Protein AF-A0A5C8EJ58-F1 (afdb_monomer)

Mean predicted aligned error: 16.09 Å

pLDDT: mean 90.23, std 8.79, range [55.81, 98.44]

Nearest PDB structures (foldseek):
  7phd-assembly1_B  TM=5.107E-01  e=2.038E+00  Streptomyces peucetius
  6is0-assembly1_A  TM=4.671E-01  e=3.140E+00  Danio rerio
  6iry-assembly1_A  TM=4.509E-01  e=2.952E+00  Danio rerio
  6irx-assembly1_A  TM=4.712E-01  e=7.008E+00  Danio rerio
  6irz-assembly1_A  TM=4.485E-01  e=6.588E+00  Danio rerio

Radius of gyration: 53.12 Å; Cα contacts (8 Å, |Δi|>4): 159; chains: 1; bounding box: 83×39×123 Å

InterPro domains:
  IPR007345 Polysaccharide pyruvyl transferase [PF04230] (2-31)

Structure (mmCIF, N/CA/C/O backbone):
data_AF-A0A5C8EJ58-F1
#
_entry.id   AF-A0A5C8EJ58-F1
#
loop_
_atom_site.group_PDB
_atom_site.id
_atom_site.type_symbol
_atom_site.label_atom_id
_atom_site.label_alt_id
_atom_site.label_comp_id
_atom_site.label_asym_id
_atom_site.label_entity_id
_atom_site.label_seq_id
_atom_site.pdbx_PDB_ins_code
_atom_site.Cartn_x
_atom_site.Cartn_y
_atom_site.Cartn_z
_atom_site.occupancy
_atom_site.B_iso_or_equiv
_atom_site.auth_seq_id
_atom_site.auth_comp_id
_atom_site.auth_asym_id
_atom_site.auth_atom_id
_atom_site.pdbx_PDB_model_num
ATOM 1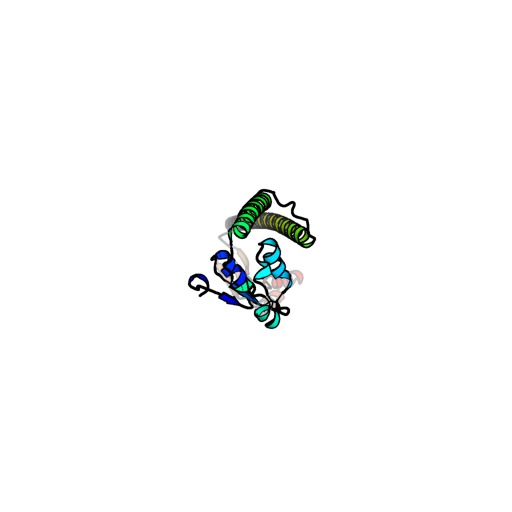 N N . MET A 1 1 ? -35.968 4.156 21.129 1.00 75.12 1 MET A N 1
ATOM 2 C CA . MET A 1 1 ? -36.904 3.279 21.865 1.00 75.12 1 MET A CA 1
ATOM 3 C C . MET A 1 1 ? -36.513 3.140 23.340 1.00 75.12 1 MET A C 1
ATOM 5 O O . MET A 1 1 ? -37.196 3.719 24.165 1.00 75.12 1 MET A O 1
ATOM 9 N N . ILE A 1 2 ? -35.382 2.506 23.686 1.00 91.88 2 ILE A N 1
ATOM 10 C CA . ILE A 1 2 ? -34.998 2.189 25.087 1.00 91.88 2 ILE A CA 1
ATOM 11 C C . ILE A 1 2 ? -34.806 3.425 25.995 1.00 91.88 2 ILE A C 1
ATOM 13 O O . ILE A 1 2 ? -35.275 3.438 27.127 1.00 91.88 2 ILE A O 1
ATOM 17 N N . LYS A 1 3 ? -34.157 4.496 25.513 1.00 92.44 3 LYS A N 1
ATOM 18 C CA . LYS A 1 3 ? -33.848 5.697 26.325 1.00 92.44 3 LYS A CA 1
ATOM 19 C C . LYS A 1 3 ? -35.084 6.389 26.926 1.00 92.44 3 LYS A C 1
ATOM 21 O O . LYS A 1 3 ? -34.972 6.990 27.991 1.00 92.44 3 LYS A O 1
ATOM 26 N N . ASN A 1 4 ? -36.241 6.290 26.277 1.00 93.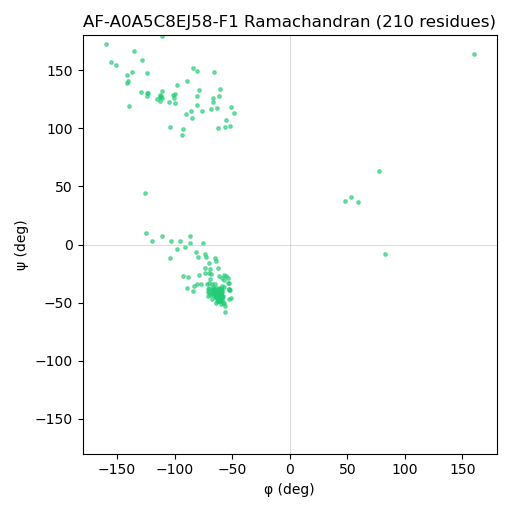69 4 ASN A N 1
ATOM 27 C CA . ASN A 1 4 ? -37.469 6.964 26.714 1.00 93.69 4 ASN A CA 1
ATOM 28 C C . ASN A 1 4 ? -38.453 6.010 27.406 1.00 93.69 4 ASN A C 1
ATOM 30 O O . ASN A 1 4 ? -39.541 6.435 27.758 1.00 93.69 4 ASN A O 1
ATOM 34 N N . ALA A 1 5 ? -38.091 4.736 27.584 1.00 94.69 5 ALA A N 1
ATOM 35 C CA . ALA A 1 5 ? -38.921 3.778 28.302 1.00 94.69 5 ALA A CA 1
ATOM 36 C C . ALA A 1 5 ? -38.746 3.934 29.820 1.00 94.69 5 ALA A C 1
ATOM 38 O O . ALA A 1 5 ? -37.650 4.269 30.288 1.00 94.69 5 ALA A O 1
ATOM 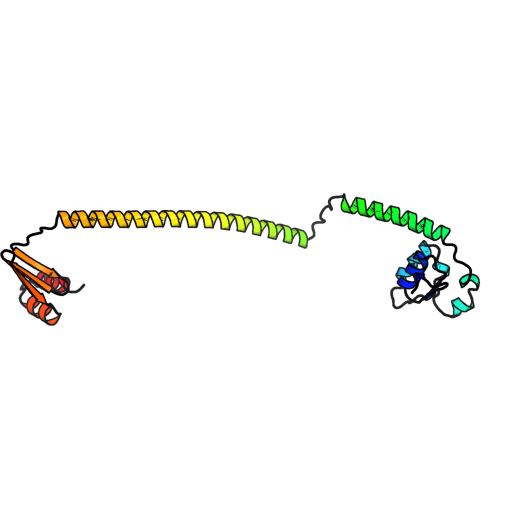39 N N . ASP A 1 6 ? -39.806 3.641 30.571 1.00 91.88 6 ASP A N 1
ATOM 40 C CA . ASP A 1 6 ? -39.765 3.531 32.035 1.00 91.88 6 ASP A CA 1
ATOM 41 C C . ASP A 1 6 ? -39.281 2.145 32.478 1.00 91.88 6 ASP A C 1
ATOM 43 O O . ASP A 1 6 ? -38.517 2.021 33.438 1.00 91.88 6 ASP A O 1
ATOM 47 N N . PHE A 1 7 ? -39.667 1.112 31.724 1.00 95.12 7 PHE A N 1
ATOM 48 C CA . PHE A 1 7 ? -39.279 -0.278 31.939 1.00 95.12 7 PHE A CA 1
ATOM 49 C C . PHE A 1 7 ? -39.026 -0.988 30.605 1.00 95.12 7 PHE A C 1
ATOM 51 O O . PHE A 1 7 ? -39.702 -0.714 29.612 1.00 95.12 7 PHE A O 1
ATOM 58 N N . VAL A 1 8 ? -38.066 -1.912 30.573 1.00 96.44 8 VAL A N 1
ATOM 59 C CA . VAL A 1 8 ? -37.694 -2.669 29.371 1.00 96.44 8 VAL A CA 1
ATOM 60 C C . VAL A 1 8 ? -37.786 -4.168 29.626 1.00 96.44 8 VAL A C 1
ATOM 62 O O . VAL A 1 8 ? -37.171 -4.691 30.548 1.00 96.44 8 VAL A O 1
ATOM 65 N N . ILE A 1 9 ? -38.505 -4.878 28.761 1.00 94.62 9 ILE A N 1
ATOM 66 C CA . ILE A 1 9 ? -38.482 -6.342 28.693 1.00 94.62 9 ILE A CA 1
ATOM 67 C C . ILE A 1 9 ? -37.820 -6.719 27.372 1.00 94.62 9 ILE A C 1
ATOM 69 O O . ILE A 1 9 ? -38.191 -6.198 26.319 1.00 94.62 9 ILE A O 1
ATOM 73 N N . THR A 1 10 ? -36.803 -7.576 27.409 1.00 93.62 10 THR A N 1
ATOM 74 C CA . THR A 1 10 ? -36.037 -7.933 26.208 1.00 93.62 10 THR A CA 1
ATOM 75 C C . THR A 1 10 ? -35.465 -9.342 26.299 1.00 93.62 10 THR A C 1
ATOM 77 O O . THR A 1 10 ? -35.231 -9.841 27.385 1.00 93.62 10 THR A O 1
ATOM 80 N N . ASP A 1 11 ? -35.215 -9.998 25.175 1.00 92.75 11 ASP A N 1
ATOM 81 C CA . ASP A 1 11 ? -34.426 -11.236 25.085 1.00 92.75 11 ASP A CA 1
ATOM 82 C C . ASP A 1 11 ? -33.075 -11.000 24.374 1.00 92.75 11 ASP A C 1
ATOM 84 O O . ASP A 1 11 ? -32.337 -11.932 24.047 1.00 92.75 11 ASP A O 1
ATOM 88 N N . SER A 1 12 ? -32.761 -9.731 24.092 1.00 93.00 12 SER A N 1
ATOM 89 C CA . SER A 1 12 ? -31.563 -9.309 23.378 1.00 93.00 12 SER A CA 1
ATOM 90 C C . SER A 1 12 ? -30.495 -8.834 24.350 1.00 93.00 12 SER A C 1
ATOM 92 O O . SER A 1 12 ? -30.720 -7.920 25.147 1.00 93.00 12 SER A O 1
ATOM 94 N N . PHE A 1 13 ? -29.283 -9.368 24.187 1.00 93.94 13 PHE A N 1
ATOM 95 C CA . PHE A 1 13 ? -28.106 -8.937 24.941 1.00 93.94 13 PHE A CA 1
ATOM 96 C C . PHE A 1 13 ? -27.900 -7.415 24.861 1.00 93.94 13 PHE A C 1
ATOM 98 O O . PHE A 1 13 ? -27.751 -6.745 25.880 1.00 93.94 13 PHE A O 1
ATOM 105 N N . HIS A 1 14 ? -27.992 -6.839 23.657 1.00 94.19 14 HIS A N 1
ATOM 106 C CA . HIS A 1 14 ? -27.854 -5.393 23.467 1.00 94.19 14 HIS A CA 1
ATOM 107 C C . HIS A 1 14 ? -28.981 -4.607 24.143 1.00 94.19 14 HIS A C 1
ATOM 109 O O . HIS A 1 14 ? -28.740 -3.514 24.652 1.00 94.19 14 HIS A O 1
ATOM 115 N N . GLY A 1 15 ? -30.198 -5.158 24.182 1.00 95.00 15 GLY A N 1
ATOM 116 C CA . GLY A 1 15 ? -31.317 -4.554 24.902 1.00 95.00 15 GLY A CA 1
ATOM 117 C C . GLY A 1 15 ? -31.006 -4.397 26.391 1.00 95.00 15 GLY A C 1
ATOM 118 O O . GLY A 1 15 ? -31.197 -3.316 26.952 1.00 95.00 15 GLY A O 1
ATOM 119 N N . ALA A 1 16 ? -30.441 -5.436 27.009 1.00 95.56 16 ALA A N 1
ATOM 120 C CA . ALA A 1 16 ? -30.018 -5.413 28.407 1.00 95.56 16 ALA A CA 1
ATOM 121 C C . ALA A 1 16 ? -28.829 -4.455 28.644 1.00 95.56 16 ALA A C 1
ATOM 123 O O . ALA A 1 16 ? -28.840 -3.672 29.600 1.00 95.56 16 ALA A O 1
ATOM 124 N N . CYS A 1 17 ? -27.841 -4.427 27.738 1.00 96.44 17 CYS A N 1
ATOM 125 C CA . CYS A 1 17 ? -26.720 -3.482 27.814 1.00 96.44 17 CYS A CA 1
ATOM 126 C C . CYS A 1 17 ? -27.195 -2.026 27.739 1.00 96.44 17 CYS A C 1
ATOM 128 O O . CYS A 1 17 ? -26.822 -1.205 28.575 1.00 96.44 17 CYS A O 1
ATOM 130 N N . PHE A 1 18 ? -28.046 -1.690 26.767 1.00 97.50 18 PHE A N 1
ATOM 131 C CA . PHE A 1 18 ? -28.561 -0.329 26.629 1.00 97.50 18 PHE A CA 1
ATOM 132 C C . PHE A 1 18 ? -29.470 0.064 27.792 1.00 97.50 18 PHE A C 1
ATOM 134 O O . PHE A 1 18 ? -29.400 1.206 28.242 1.00 97.50 18 PHE A O 1
ATOM 141 N N . SER A 1 19 ? -30.267 -0.866 28.323 1.00 97.50 19 SER A N 1
ATOM 142 C CA . SER A 1 19 ? -31.062 -0.620 29.533 1.00 97.50 19 SER A CA 1
ATOM 143 C C . SER A 1 19 ? -30.166 -0.261 30.718 1.00 97.50 19 SER A C 1
ATOM 145 O O . SER A 1 19 ? -30.422 0.725 31.404 1.00 97.50 19 SER A O 1
ATOM 147 N N . THR A 1 20 ? -29.047 -0.971 30.881 1.00 97.12 20 THR A N 1
ATOM 148 C CA . THR A 1 20 ? -28.033 -0.669 31.903 1.00 97.12 20 THR A CA 1
ATOM 149 C C . THR A 1 20 ? -27.398 0.709 31.696 1.00 97.12 20 THR A C 1
ATOM 151 O O . THR A 1 20 ? -27.362 1.518 32.622 1.00 97.12 20 THR A O 1
ATOM 154 N N . ILE A 1 21 ? -26.957 1.028 30.474 1.00 96.50 21 ILE A N 1
ATOM 155 C CA . ILE A 1 21 ? -26.325 2.318 30.140 1.00 96.50 21 ILE A CA 1
ATOM 156 C C . ILE A 1 21 ? -27.274 3.495 30.398 1.00 96.50 21 ILE A C 1
ATOM 158 O O . ILE A 1 21 ? -26.859 4.522 30.935 1.00 96.50 21 ILE A O 1
ATOM 162 N N . PHE A 1 22 ? -28.548 3.349 30.034 1.00 96.94 22 PHE A N 1
ATOM 163 C CA . PHE A 1 22 ? -29.568 4.379 30.229 1.00 96.94 22 PHE A CA 1
ATOM 164 C C . PHE A 1 22 ? -30.239 4.329 31.610 1.00 96.94 22 PHE A C 1
ATOM 166 O O . PHE A 1 22 ? -31.193 5.077 31.829 1.00 96.94 22 PHE A O 1
ATOM 173 N N . LYS A 1 23 ? -29.746 3.486 32.532 1.00 96.31 23 LYS A N 1
ATOM 174 C CA . LYS A 1 23 ? -30.264 3.311 33.901 1.00 96.31 23 LYS A CA 1
ATOM 175 C C . LYS A 1 23 ? -31.771 3.016 33.944 1.00 96.31 23 LYS A C 1
ATOM 177 O O . LYS A 1 23 ? -32.504 3.569 34.764 1.00 96.31 23 LYS A O 1
ATOM 182 N N . LYS A 1 24 ? -32.249 2.186 33.017 1.00 96.44 24 LYS A N 1
ATOM 183 C CA . LYS A 1 24 ? -33.661 1.802 32.893 1.00 96.44 24 LYS A CA 1
ATOM 184 C C . LYS A 1 24 ? -33.965 0.578 33.723 1.00 96.44 24 LYS A C 1
ATOM 186 O O . LYS A 1 24 ? -33.186 -0.361 33.717 1.00 96.44 24 LYS A O 1
ATOM 191 N N . GLN A 1 25 ? -35.130 0.553 34.359 1.00 95.69 25 GLN A N 1
ATOM 192 C CA . GLN A 1 25 ? -35.634 -0.681 34.951 1.00 95.69 25 GLN A CA 1
ATOM 193 C C . GLN A 1 25 ? -35.799 -1.727 33.844 1.00 95.69 25 GLN A C 1
ATOM 195 O O . GLN A 1 25 ? -36.284 -1.392 32.760 1.00 95.69 25 GLN A O 1
ATOM 200 N N . PHE A 1 26 ? -35.338 -2.960 34.061 1.00 96.56 26 PHE A N 1
ATOM 201 C CA . PHE A 1 26 ? -35.408 -3.974 33.015 1.00 96.56 26 PHE A CA 1
ATOM 202 C C . PHE A 1 26 ? -35.427 -5.409 33.531 1.00 96.56 26 PHE A C 1
ATOM 204 O O . PHE A 1 26 ? -34.927 -5.703 34.616 1.00 96.56 26 PHE A O 1
ATOM 211 N N . ILE A 1 27 ? -35.958 -6.292 32.686 1.00 95.62 27 ILE A N 1
ATOM 212 C CA . ILE A 1 27 ? -35.840 -7.748 32.782 1.00 95.62 27 ILE A CA 1
ATOM 213 C C . ILE A 1 27 ? -35.370 -8.259 31.423 1.00 95.62 27 ILE A C 1
ATOM 215 O O . ILE A 1 27 ? -35.925 -7.886 30.383 1.00 95.62 27 ILE A O 1
ATOM 219 N N . SER A 1 28 ? -34.348 -9.113 31.425 1.00 94.81 28 SER A N 1
ATOM 220 C CA . SER A 1 28 ? -33.882 -9.791 30.223 1.00 94.81 28 SER A CA 1
ATOM 221 C C . SER A 1 28 ? -34.136 -11.289 30.298 1.00 94.81 28 SER A C 1
ATOM 223 O O . SER A 1 28 ? -33.683 -11.952 31.224 1.00 94.81 28 SER A O 1
ATOM 225 N N . PHE A 1 29 ? -34.765 -11.842 29.269 1.00 93.75 29 PHE A N 1
ATOM 226 C CA . PHE A 1 29 ? -34.817 -13.282 29.056 1.00 93.75 29 PHE A CA 1
ATOM 227 C C . PHE A 1 29 ? -33.498 -13.766 28.456 1.00 93.75 29 PHE A C 1
ATOM 229 O O . PHE A 1 29 ? -32.978 -13.174 27.507 1.00 93.75 29 PHE A O 1
ATOM 236 N N . LEU A 1 30 ? -32.948 -14.838 29.015 1.00 90.81 30 LEU A N 1
ATOM 237 C CA . LEU A 1 30 ? -31.738 -15.465 28.517 1.00 90.81 30 LEU A CA 1
ATOM 238 C C . LEU A 1 30 ? -32.056 -16.274 27.260 1.00 90.81 30 LEU A C 1
ATOM 240 O O . LEU A 1 30 ? -32.760 -17.283 27.302 1.00 90.81 30 LEU A O 1
ATOM 244 N N . ASN A 1 31 ? -31.496 -15.855 26.129 1.00 84.19 31 ASN A N 1
ATOM 245 C CA . ASN A 1 31 ? -31.643 -16.575 24.873 1.00 84.19 31 ASN A CA 1
ATOM 246 C C . ASN A 1 31 ? -30.467 -17.543 24.664 1.00 84.19 31 ASN A C 1
ATOM 248 O O . ASN A 1 31 ? -29.419 -17.163 24.133 1.00 84.19 31 ASN A O 1
ATOM 252 N N . LYS A 1 32 ? -30.650 -18.810 25.061 1.00 82.88 32 LYS A N 1
ATOM 253 C CA . LYS A 1 32 ? -29.607 -19.854 24.994 1.00 82.88 32 LYS A CA 1
ATOM 254 C C . LYS A 1 32 ? -29.051 -20.074 23.584 1.00 82.88 32 LYS A C 1
ATOM 256 O O . LYS A 1 32 ? -27.850 -20.252 23.408 1.00 82.88 32 LYS A O 1
ATOM 261 N N . GLY A 1 33 ? -29.902 -19.968 22.561 1.00 80.69 33 GLY A N 1
ATOM 262 C CA . GLY A 1 33 ? -29.500 -20.112 21.158 1.00 80.69 33 GLY A CA 1
ATOM 263 C C . GLY A 1 33 ? -28.716 -18.920 20.596 1.00 80.69 33 GLY A C 1
ATOM 264 O O . GLY A 1 33 ? -28.217 -18.994 19.476 1.00 80.69 33 GLY A O 1
ATOM 265 N N . ARG A 1 34 ? -28.605 -17.808 21.338 1.00 78.69 34 ARG A N 1
ATOM 266 C CA . ARG A 1 34 ? -27.991 -16.554 20.872 1.00 78.69 34 ARG A CA 1
ATOM 267 C C . ARG A 1 34 ? -26.873 -16.065 21.792 1.00 78.69 34 ARG A C 1
ATOM 269 O O . ARG A 1 34 ? -26.762 -14.870 22.059 1.00 78.69 34 ARG A O 1
ATOM 276 N N . GLY A 1 35 ? -25.993 -16.965 22.223 1.00 77.31 35 GLY A N 1
ATOM 277 C CA . GLY A 1 35 ? -24.761 -16.599 22.929 1.00 77.31 35 GLY A CA 1
ATOM 278 C C . GLY A 1 35 ? -24.992 -16.227 24.393 1.00 77.31 35 GLY A C 1
ATOM 279 O O . GLY A 1 35 ? -24.718 -15.094 24.795 1.00 77.31 35 GLY A O 1
ATOM 280 N N . GLU A 1 36 ? -25.465 -17.212 25.158 1.00 84.19 36 GLU A N 1
ATOM 281 C CA . GLU A 1 36 ? -25.670 -17.196 26.615 1.00 84.19 36 GLU A CA 1
ATOM 282 C C . GLU A 1 36 ? -24.433 -16.744 27.398 1.00 84.19 36 GLU A C 1
ATOM 284 O O . GLU A 1 36 ? -24.555 -15.947 28.324 1.00 84.19 36 GLU A O 1
ATOM 289 N N . SER A 1 37 ? -23.234 -17.157 26.975 1.00 88.75 37 SER A N 1
ATOM 290 C CA . SER A 1 37 ? -21.971 -16.822 27.650 1.00 88.75 37 SER A CA 1
ATOM 291 C C . SER A 1 37 ? -21.746 -15.318 27.834 1.00 88.75 37 SER A C 1
ATOM 293 O O . SER A 1 37 ? -21.100 -14.902 28.791 1.00 88.75 37 SER A O 1
ATOM 295 N N . ARG A 1 38 ? -22.322 -14.479 26.964 1.00 90.56 38 ARG A N 1
ATOM 296 C CA . ARG A 1 38 ? -22.202 -13.016 27.053 1.00 90.56 38 ARG A CA 1
ATOM 297 C C . ARG A 1 38 ? -22.930 -12.433 28.262 1.00 90.56 38 ARG A C 1
ATOM 299 O O . ARG A 1 38 ? -22.544 -11.374 28.746 1.00 90.56 38 ARG A O 1
ATOM 306 N N . TYR A 1 39 ? -23.955 -13.116 28.771 1.00 91.94 39 TYR A N 1
ATOM 307 C CA . TYR A 1 39 ? -24.716 -12.653 29.930 1.00 91.94 39 TYR A CA 1
ATOM 308 C C . TYR A 1 39 ? -23.955 -12.782 31.254 1.00 91.94 39 TYR A C 1
ATOM 310 O O . TYR A 1 39 ? -24.367 -12.155 32.229 1.00 91.94 39 TYR A O 1
ATOM 318 N N . ALA A 1 40 ? -22.809 -13.477 31.277 1.00 91.75 40 ALA A N 1
ATOM 319 C CA . ALA A 1 40 ? -21.879 -13.460 32.410 1.00 91.75 40 ALA A CA 1
ATOM 320 C C . ALA A 1 40 ? -21.474 -12.027 32.813 1.00 91.75 40 ALA A C 1
ATOM 322 O O . ALA A 1 40 ? -21.297 -11.743 33.995 1.00 91.75 40 ALA A O 1
ATOM 323 N N . LEU A 1 41 ? -21.468 -11.086 31.858 1.00 94.69 41 LEU A N 1
ATOM 324 C CA . LEU A 1 41 ? -21.269 -9.658 32.116 1.00 94.69 41 LEU A CA 1
ATOM 325 C C . LEU A 1 41 ? -22.223 -9.105 33.190 1.00 94.69 41 LEU A C 1
ATOM 327 O O . LEU A 1 41 ? -21.831 -8.273 34.002 1.00 94.69 41 LEU A O 1
ATOM 331 N N . PHE A 1 42 ? -23.484 -9.545 33.221 1.00 95.19 42 PHE A N 1
ATOM 332 C CA . PHE A 1 42 ? -24.455 -9.026 34.188 1.00 95.19 42 PHE A CA 1
ATOM 333 C C . PHE A 1 42 ? -24.201 -9.538 35.609 1.00 95.19 42 PHE A C 1
ATOM 335 O O . PHE A 1 42 ? -24.617 -8.889 36.566 1.00 95.19 42 PHE A O 1
ATOM 342 N N . GLU A 1 43 ? -23.473 -10.640 35.778 1.00 94.31 43 GLU A N 1
ATOM 343 C CA . GLU A 1 43 ? -22.995 -11.086 37.089 1.00 94.31 43 GLU A CA 1
ATOM 344 C C . GLU A 1 43 ? -21.890 -10.172 37.621 1.00 94.31 43 GLU A C 1
ATOM 346 O O . GLU A 1 43 ? -21.954 -9.721 38.769 1.00 94.31 43 GLU A O 1
ATOM 351 N N . GLU A 1 44 ? -20.944 -9.802 36.758 1.00 94.44 44 GLU A N 1
ATOM 352 C CA . GLU A 1 44 ? -19.893 -8.832 37.079 1.00 94.44 44 GLU A CA 1
ATOM 353 C C . GLU A 1 44 ? -20.490 -7.460 37.411 1.00 94.44 44 GLU A C 1
ATOM 355 O O . GLU A 1 44 ? -20.125 -6.850 38.411 1.00 94.44 44 GLU A O 1
ATOM 360 N N . LEU A 1 45 ? -21.493 -7.020 36.646 1.00 96.56 45 LEU A N 1
ATOM 361 C CA . LEU A 1 45 ? -22.178 -5.738 36.835 1.00 96.56 45 LEU A CA 1
ATOM 362 C C . LEU A 1 45 ? -23.163 -5.699 38.015 1.00 96.56 45 LEU A C 1
ATOM 364 O O . LEU A 1 45 ? -23.796 -4.662 38.228 1.00 96.56 45 LEU A O 1
ATOM 368 N N . LYS A 1 46 ? -23.302 -6.793 38.779 1.00 96.19 46 LYS A N 1
ATOM 369 C CA . LYS A 1 46 ? -24.266 -6.936 39.891 1.00 96.19 46 LYS A CA 1
ATOM 370 C C . LYS A 1 46 ? -25.729 -6.755 39.460 1.00 9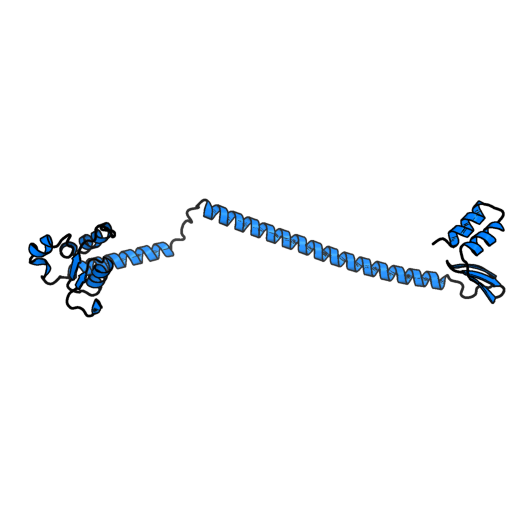6.19 46 LYS A C 1
ATOM 372 O O . LYS A 1 46 ? -26.546 -6.218 40.196 1.00 96.19 46 LYS A O 1
ATOM 377 N N . LEU A 1 47 ? -26.053 -7.230 38.259 1.00 96.31 47 LEU A N 1
ATOM 378 C CA . LEU A 1 47 ? -27.376 -7.169 37.629 1.00 96.31 47 LEU A CA 1
ATOM 379 C C . LEU A 1 47 ? -27.912 -8.546 37.203 1.00 96.31 47 LEU A C 1
ATOM 381 O O . LEU A 1 47 ? -28.925 -8.614 36.508 1.00 96.31 47 LEU A O 1
ATOM 385 N N . LYS A 1 48 ? -27.264 -9.644 37.614 1.00 93.50 48 LYS A N 1
ATOM 386 C CA . LYS A 1 48 ? -27.683 -11.022 37.299 1.00 93.50 48 LYS A CA 1
ATOM 387 C C . LYS A 1 48 ? -29.131 -11.289 37.677 1.00 93.50 48 LYS A C 1
ATOM 389 O O . LYS A 1 48 ? -29.823 -11.994 36.955 1.00 93.50 48 LYS A O 1
ATOM 394 N N . ASP A 1 49 ? -29.612 -10.664 38.747 1.00 92.50 49 ASP A N 1
ATOM 395 C CA . ASP A 1 49 ? -30.986 -10.844 39.200 1.00 92.50 49 ASP A CA 1
ATOM 396 C C . ASP A 1 49 ? -32.045 -10.345 38.219 1.00 92.50 49 ASP A C 1
ATOM 398 O O . ASP A 1 49 ? -33.202 -10.725 38.359 1.00 92.50 49 ASP A O 1
ATOM 402 N N . ARG A 1 50 ? -31.654 -9.549 37.216 1.00 94.50 50 ARG A N 1
ATOM 403 C CA . ARG A 1 50 ? -32.517 -9.068 36.129 1.00 94.50 50 ARG A CA 1
ATOM 404 C C . ARG A 1 50 ? -32.512 -9.982 34.908 1.00 94.50 50 ARG A C 1
ATOM 406 O O . ARG A 1 50 ? -33.213 -9.692 33.941 1.00 94.50 50 ARG A O 1
ATOM 413 N N . ILE A 1 51 ? -31.722 -11.053 34.930 1.00 94.19 51 ILE A N 1
ATOM 414 C CA . ILE A 1 51 ? -31.624 -12.036 33.854 1.00 94.19 51 ILE A CA 1
ATOM 415 C C . ILE A 1 51 ? -32.376 -13.294 34.286 1.00 94.19 51 ILE A C 1
ATOM 417 O O . ILE A 1 51 ? -32.055 -13.874 35.320 1.00 94.19 51 ILE A O 1
ATOM 421 N N . ILE A 1 52 ? -33.362 -13.709 33.495 1.00 93.94 52 ILE A N 1
ATOM 422 C CA . ILE A 1 52 ? -34.204 -14.877 33.783 1.00 93.94 52 ILE A CA 1
ATOM 423 C C . ILE A 1 52 ? -34.172 -15.884 32.638 1.00 93.94 52 ILE A C 1
ATOM 425 O O . ILE A 1 52 ? -34.078 -15.505 31.472 1.00 93.94 52 ILE A O 1
ATOM 429 N N . ASN A 1 53 ? -34.279 -17.176 32.942 1.00 90.94 53 ASN A N 1
ATOM 430 C CA . ASN A 1 53 ? -34.223 -18.226 31.916 1.00 90.94 53 ASN A CA 1
ATOM 431 C C . ASN A 1 53 ? -35.581 -18.553 31.295 1.00 90.94 53 ASN A C 1
ATOM 433 O O . ASN A 1 53 ? -35.645 -19.062 30.177 1.00 90.94 53 ASN A O 1
ATOM 437 N N . ASN A 1 54 ? -36.666 -18.349 32.039 1.00 89.50 54 ASN A N 1
ATOM 438 C CA . ASN A 1 54 ? -38.000 -18.793 31.652 1.00 89.50 54 ASN A CA 1
ATOM 439 C C . ASN A 1 54 ? -39.090 -18.012 32.406 1.00 89.50 54 ASN A C 1
ATOM 441 O O . ASN A 1 54 ? -38.816 -17.226 33.311 1.00 89.50 54 ASN A O 1
ATOM 445 N N . LEU A 1 55 ? -40.346 -18.237 32.016 1.00 88.25 55 LEU A N 1
ATOM 446 C CA . LEU A 1 55 ? -41.509 -17.585 32.623 1.00 88.25 55 LEU A CA 1
ATOM 447 C C . LEU A 1 55 ? -41.800 -18.047 34.059 1.00 88.25 55 LEU A C 1
ATOM 449 O O . LEU A 1 55 ? -42.462 -17.320 34.793 1.00 88.25 55 LEU A O 1
ATOM 453 N N . GLU A 1 56 ? -41.326 -19.221 34.478 1.00 88.94 56 GLU A N 1
ATOM 454 C CA . GLU A 1 56 ? -41.520 -19.687 35.857 1.00 88.94 56 GLU A CA 1
ATOM 455 C C . GLU A 1 56 ? -40.671 -18.870 36.839 1.00 88.94 56 GLU A C 1
ATOM 457 O O . GLU A 1 56 ? -41.156 -18.480 37.898 1.00 88.94 56 GLU A O 1
ATOM 462 N N . GLU A 1 57 ? -39.442 -18.500 36.467 1.00 88.69 57 GLU A N 1
ATOM 463 C CA . GLU A 1 57 ? -38.624 -17.571 37.260 1.00 88.69 57 GLU A CA 1
ATOM 464 C C . GLU A 1 57 ? -39.303 -16.206 37.425 1.00 88.69 57 GLU A C 1
ATOM 466 O O . GLU A 1 57 ? -39.286 -15.650 38.521 1.00 88.69 57 GLU A O 1
ATOM 471 N N . LEU A 1 58 ? -39.975 -15.704 36.382 1.00 87.38 58 LEU A N 1
ATOM 472 C CA . LEU A 1 58 ? -40.734 -14.451 36.450 1.00 87.38 58 LEU A CA 1
ATOM 473 C C . LEU A 1 58 ? -41.870 -14.509 37.485 1.00 87.38 58 LEU A C 1
ATOM 475 O O . LEU A 1 58 ? -42.131 -13.519 38.161 1.00 87.38 58 LEU A O 1
ATOM 479 N N . LYS A 1 59 ? -42.550 -15.656 37.615 1.00 85.44 59 LYS A N 1
ATOM 480 C CA . LYS A 1 59 ? -43.627 -15.842 38.605 1.00 85.44 59 LYS A CA 1
ATOM 481 C C . LYS A 1 59 ? -43.088 -15.936 40.034 1.00 85.44 59 LYS A C 1
ATOM 483 O O . LYS A 1 59 ? -43.753 -15.494 40.968 1.00 85.44 59 LYS A O 1
ATOM 488 N N . ASN A 1 60 ? -41.901 -16.520 40.195 1.00 85.50 60 ASN A N 1
ATOM 489 C CA . ASN A 1 60 ? -41.347 -16.874 41.501 1.00 85.50 60 ASN A CA 1
ATOM 490 C C . ASN A 1 60 ? -40.449 -15.779 42.107 1.00 85.50 60 ASN A C 1
ATOM 492 O O . ASN A 1 60 ? -40.372 -15.675 43.332 1.00 85.50 60 ASN A O 1
ATOM 496 N N . LYS A 1 61 ? -39.811 -14.929 41.291 1.00 84.81 61 LYS A N 1
ATOM 497 C CA . LYS A 1 61 ? -39.012 -13.783 41.757 1.00 84.81 61 LYS A CA 1
ATOM 498 C C . LYS A 1 61 ? -39.843 -12.498 41.830 1.00 84.81 61 LYS A C 1
ATOM 500 O O . LYS A 1 61 ? -40.052 -11.807 40.835 1.00 84.81 61 LYS A O 1
ATOM 505 N N . LYS A 1 62 ? -40.304 -12.146 43.033 1.00 76.88 62 LYS A N 1
ATOM 506 C CA . LYS A 1 62 ? -41.059 -10.899 43.276 1.00 76.88 62 LYS A CA 1
ATOM 507 C C . LYS A 1 62 ? -40.178 -9.642 43.247 1.00 76.88 62 LYS A C 1
ATOM 509 O O . LYS A 1 62 ? -40.666 -8.558 42.941 1.00 76.88 62 LYS A O 1
ATOM 514 N N . ASP A 1 63 ? -38.888 -9.806 43.512 1.00 83.81 63 ASP A N 1
ATOM 515 C CA . ASP A 1 63 ? -37.843 -8.777 43.515 1.00 83.81 63 ASP A CA 1
ATOM 516 C C . ASP A 1 63 ? -37.491 -8.252 42.107 1.00 83.81 63 ASP A C 1
ATOM 518 O O . ASP A 1 63 ? -36.923 -7.169 41.965 1.00 83.81 63 ASP A O 1
ATOM 522 N N . LEU A 1 64 ? -37.888 -8.955 41.036 1.00 85.88 64 LEU A N 1
ATOM 523 C CA . LEU A 1 64 ? -37.649 -8.545 39.641 1.00 85.88 64 LEU A CA 1
ATOM 524 C C . LEU A 1 64 ? -38.219 -7.165 39.286 1.00 85.88 64 LEU A C 1
ATOM 526 O O . LEU A 1 64 ? -37.703 -6.512 38.376 1.00 85.88 64 LEU A O 1
ATOM 530 N N . PHE A 1 65 ? -39.260 -6.722 39.992 1.00 87.19 65 PHE A N 1
ATOM 531 C CA . PHE A 1 65 ? -39.906 -5.424 39.783 1.00 87.19 65 PHE A CA 1
ATOM 532 C C . PHE A 1 65 ? -39.431 -4.345 40.764 1.00 87.19 65 PHE A C 1
ATOM 534 O O . PHE A 1 65 ? -39.813 -3.182 40.625 1.00 87.19 65 PHE A O 1
ATOM 541 N N . GLU A 1 66 ? -38.579 -4.691 41.732 1.00 90.19 66 GLU A N 1
ATOM 542 C CA . GLU A 1 66 ? -37.962 -3.698 42.608 1.00 90.19 66 GLU A CA 1
ATOM 543 C C . GLU A 1 66 ? -37.026 -2.792 41.815 1.00 90.19 66 GLU A C 1
ATOM 545 O O . GLU A 1 66 ? -36.390 -3.223 40.848 1.00 90.19 66 GLU A O 1
ATOM 550 N N . LYS A 1 67 ? -36.901 -1.534 42.246 1.00 93.62 67 LYS A N 1
ATOM 551 C CA . LYS A 1 67 ? -36.027 -0.572 41.575 1.00 93.62 67 LYS A CA 1
ATOM 552 C C . LYS A 1 67 ? -34.574 -1.048 41.606 1.00 93.62 67 LYS A C 1
ATOM 554 O O . LYS A 1 67 ? -34.027 -1.334 42.663 1.00 93.62 67 LYS A O 1
ATOM 559 N N . ILE A 1 68 ? -33.935 -1.078 40.442 1.00 94.94 68 ILE A N 1
ATOM 560 C CA . ILE A 1 68 ? -32.502 -1.335 40.309 1.00 94.94 68 ILE A CA 1
ATOM 561 C C . ILE A 1 68 ? -31.718 -0.177 40.933 1.00 94.94 68 ILE A C 1
ATOM 563 O O . ILE A 1 68 ? -31.848 0.968 40.488 1.00 94.94 68 ILE A O 1
ATOM 567 N N . ASP A 1 69 ? -30.864 -0.493 41.907 1.00 94.50 69 ASP A N 1
ATOM 568 C CA . ASP A 1 69 ? -29.796 0.393 42.362 1.00 94.50 69 ASP A CA 1
ATOM 569 C C . ASP A 1 69 ? -28.558 0.213 41.474 1.00 94.50 69 ASP A C 1
ATOM 571 O O . ASP A 1 69 ? -27.863 -0.801 41.509 1.00 94.50 69 ASP A O 1
ATOM 575 N N . TYR A 1 70 ? -28.287 1.230 40.661 1.00 96.88 70 TYR A N 1
ATOM 576 C CA . TYR A 1 70 ? -27.174 1.250 39.719 1.00 96.88 70 TYR A CA 1
ATOM 577 C C . TYR A 1 70 ? -25.855 1.743 40.323 1.00 96.88 70 TYR A C 1
ATOM 579 O O . TYR A 1 70 ? -24.872 1.839 39.586 1.00 96.88 70 TYR A O 1
ATOM 587 N N . THR A 1 71 ? -25.810 2.082 41.614 1.00 96.81 71 THR A N 1
ATOM 588 C CA . THR A 1 71 ? -24.630 2.686 42.253 1.00 96.81 71 THR A CA 1
ATOM 589 C C . THR A 1 71 ? -23.399 1.799 42.077 1.00 96.81 71 THR A C 1
ATOM 591 O O . THR A 1 71 ? -22.456 2.188 41.387 1.00 96.81 71 THR A O 1
ATOM 594 N N . LYS A 1 72 ? -23.468 0.547 42.553 1.00 96.12 72 LYS A N 1
ATOM 595 C CA . LYS A 1 72 ? -22.378 -0.433 42.402 1.00 96.12 72 LYS A CA 1
ATOM 596 C C . LYS A 1 72 ? -22.074 -0.753 40.938 1.00 96.12 72 LYS A C 1
ATOM 598 O O . LYS A 1 72 ? -20.914 -0.856 40.553 1.00 96.12 72 LYS A O 1
ATOM 603 N N . THR A 1 73 ? -23.099 -0.879 40.093 1.00 97.44 73 THR A N 1
ATOM 604 C CA . THR A 1 73 ? -22.911 -1.145 38.659 1.00 97.44 73 THR A CA 1
ATOM 605 C C . THR A 1 73 ? -22.076 -0.054 37.987 1.00 97.44 73 THR A C 1
ATOM 607 O O . THR A 1 73 ? -21.172 -0.354 37.210 1.00 97.44 73 THR A O 1
ATOM 610 N N . PHE A 1 74 ? -22.363 1.220 38.264 1.00 97.75 74 PHE A N 1
ATOM 611 C CA . PHE A 1 74 ? -21.650 2.330 37.631 1.00 97.75 74 PHE A CA 1
ATOM 612 C C . PHE A 1 74 ? -20.274 2.592 38.245 1.00 97.75 74 PHE A C 1
ATOM 614 O O . PHE A 1 74 ? -19.401 3.070 37.520 1.00 97.75 74 PHE A O 1
ATOM 621 N N . GLU A 1 75 ? -20.050 2.237 39.513 1.00 97.75 75 GLU A N 1
ATOM 622 C CA . GLU A 1 75 ? -18.702 2.159 40.093 1.00 97.75 75 GLU A CA 1
ATOM 623 C C . GLU A 1 75 ? -17.834 1.170 39.303 1.00 97.75 75 GLU A C 1
ATOM 625 O O . GLU A 1 75 ? -16.774 1.548 38.806 1.00 97.75 75 GLU A O 1
ATOM 630 N N . ILE A 1 76 ? -18.339 -0.047 39.070 1.00 97.69 76 ILE A N 1
ATOM 631 C CA . ILE A 1 76 ? -17.641 -1.085 38.293 1.00 97.69 76 ILE A CA 1
ATOM 632 C C . ILE A 1 76 ? -17.379 -0.613 36.857 1.00 97.69 76 ILE A C 1
ATOM 634 O O . ILE A 1 76 ? -16.249 -0.678 36.378 1.00 97.69 76 ILE A O 1
ATOM 638 N N . ILE A 1 77 ? -18.393 -0.070 36.172 1.00 96.94 77 ILE A N 1
ATOM 639 C CA . ILE A 1 77 ? -18.239 0.441 34.798 1.00 96.94 77 ILE A CA 1
ATOM 640 C C . ILE A 1 77 ? -17.185 1.552 34.728 1.00 96.94 77 ILE A C 1
ATOM 642 O O . ILE A 1 77 ? -16.458 1.637 33.738 1.00 96.94 77 ILE A O 1
ATOM 646 N N . LYS A 1 78 ? -17.109 2.431 35.733 1.00 97.56 78 LYS A N 1
ATOM 647 C CA . LYS A 1 78 ? -16.110 3.504 35.768 1.00 97.56 78 LYS A CA 1
ATOM 648 C C . LYS A 1 78 ? -14.697 2.923 35.856 1.00 97.56 78 LYS A C 1
ATOM 650 O O . LYS A 1 78 ? -13.866 3.268 35.018 1.00 97.56 78 LYS A O 1
ATOM 655 N N . THR A 1 79 ? -14.459 2.009 36.795 1.00 97.75 79 THR A N 1
ATOM 656 C CA . THR A 1 79 ? -13.162 1.335 36.958 1.00 97.75 79 THR A CA 1
ATOM 657 C C . THR A 1 79 ? -12.755 0.574 35.697 1.00 97.75 79 THR A C 1
ATOM 659 O O . THR A 1 79 ? -11.630 0.715 35.220 1.00 97.75 79 THR A O 1
ATOM 662 N N . GLU A 1 80 ? -13.677 -0.171 35.085 1.00 96.50 80 GLU A N 1
ATOM 663 C CA . GLU A 1 80 ? -13.388 -0.922 33.860 1.00 96.50 80 GLU A CA 1
ATOM 664 C C . GLU A 1 80 ? -13.116 -0.012 32.656 1.00 96.50 80 GLU A C 1
ATOM 666 O O . GLU A 1 80 ? -12.259 -0.322 31.828 1.00 96.50 80 GLU A O 1
ATOM 671 N N . LYS A 1 81 ? -13.778 1.150 32.566 1.00 96.81 81 LYS A N 1
ATOM 672 C CA . LYS A 1 81 ? -13.460 2.163 31.546 1.00 96.81 81 LYS A CA 1
ATOM 673 C C . LYS A 1 81 ? -12.051 2.715 31.719 1.00 96.81 81 LYS A C 1
ATOM 675 O O . LYS A 1 81 ? -11.331 2.834 30.731 1.00 96.81 81 LYS A O 1
ATOM 680 N N . GLU A 1 82 ? -11.656 3.043 32.945 1.00 98.00 82 GLU A N 1
ATOM 681 C CA . GLU A 1 82 ? -10.303 3.524 33.249 1.00 98.00 82 GLU A CA 1
ATOM 682 C C . GLU A 1 82 ? -9.256 2.460 32.889 1.00 98.00 82 GLU A C 1
ATOM 684 O O . GLU A 1 82 ? -8.293 2.762 32.179 1.00 98.00 82 GLU A O 1
ATOM 689 N N . ARG A 1 83 ? -9.501 1.196 33.260 1.00 97.69 83 ARG A N 1
ATOM 690 C CA . ARG A 1 83 ? -8.658 0.049 32.888 1.00 97.69 83 ARG A CA 1
ATOM 691 C C . ARG A 1 83 ? -8.545 -0.123 31.373 1.00 97.69 83 ARG A C 1
ATOM 693 O O . ARG A 1 83 ? -7.442 -0.306 30.861 1.00 97.69 83 ARG A O 1
ATOM 700 N N . ALA A 1 84 ? -9.662 -0.049 30.649 1.00 97.12 84 ALA A N 1
ATOM 701 C CA . ALA A 1 84 ? -9.692 -0.202 29.196 1.00 97.12 84 ALA A CA 1
ATOM 702 C C . ALA A 1 84 ? -8.960 0.939 28.475 1.00 97.12 84 ALA A C 1
ATOM 704 O O . ALA A 1 84 ? -8.208 0.685 27.535 1.00 97.12 84 ALA A O 1
ATOM 705 N N . ILE A 1 85 ? -9.134 2.185 28.930 1.00 97.12 85 ILE A N 1
ATOM 706 C CA . ILE A 1 85 ? -8.417 3.348 28.391 1.00 97.12 85 ILE A CA 1
ATOM 707 C C . ILE A 1 85 ? -6.915 3.209 28.642 1.00 97.12 85 ILE A C 1
ATOM 709 O O . ILE A 1 85 ? -6.125 3.444 27.730 1.00 97.12 85 ILE A O 1
ATOM 713 N N . PHE A 1 86 ? -6.515 2.809 29.851 1.00 95.88 86 PHE A N 1
ATOM 714 C CA . PHE A 1 86 ? -5.111 2.575 30.184 1.00 95.88 86 PHE A CA 1
ATOM 715 C C . PHE A 1 86 ? -4.498 1.478 29.307 1.00 95.88 86 PHE A C 1
ATOM 717 O O . PHE A 1 86 ? -3.449 1.683 28.698 1.00 95.88 86 PHE A O 1
ATOM 724 N N . TRP A 1 87 ? -5.188 0.343 29.171 1.00 95.31 87 TRP A N 1
ATOM 725 C CA . TRP A 1 87 ? -4.760 -0.737 28.286 1.00 95.31 87 TRP A CA 1
ATOM 726 C C . TRP A 1 87 ? -4.624 -0.268 26.832 1.00 95.31 87 TRP A C 1
ATOM 728 O O . TRP A 1 87 ? -3.618 -0.566 26.193 1.00 95.31 87 TRP A O 1
ATOM 738 N N . LEU A 1 88 ? -5.594 0.499 26.319 1.00 94.00 88 LEU A N 1
ATOM 739 C CA . LEU A 1 88 ? -5.578 0.994 24.941 1.00 94.00 88 LEU A CA 1
ATOM 740 C C . LEU A 1 88 ? -4.406 1.946 24.692 1.00 94.00 88 LEU A C 1
ATOM 742 O O . LEU A 1 88 ? -3.731 1.809 23.676 1.00 94.00 88 LEU A O 1
ATOM 746 N N . LYS A 1 89 ? -4.140 2.877 25.616 1.00 93.75 89 LYS A N 1
ATOM 747 C CA . LYS A 1 89 ? -2.975 3.771 25.531 1.00 93.75 89 LYS A CA 1
ATOM 748 C C . LYS A 1 89 ? -1.681 2.970 25.453 1.00 93.75 89 LYS A C 1
ATOM 750 O O . LYS A 1 89 ? -0.928 3.132 24.499 1.00 93.75 89 LYS A O 1
ATOM 755 N N . ASN A 1 90 ? -1.500 2.011 26.359 1.00 90.50 90 ASN A N 1
ATOM 756 C CA . ASN A 1 90 ? -0.328 1.138 26.343 1.00 90.50 90 ASN A CA 1
ATOM 757 C C . ASN A 1 90 ? -0.230 0.329 25.042 1.00 90.50 90 ASN A C 1
ATOM 759 O O . ASN A 1 90 ? 0.861 0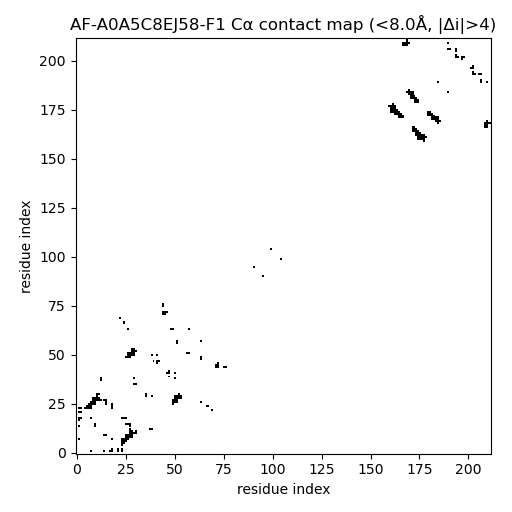.147 24.514 1.00 90.50 90 ASN A O 1
ATOM 763 N N . ALA A 1 91 ? -1.346 -0.165 24.504 1.00 88.56 91 ALA A N 1
ATOM 764 C CA . ALA A 1 91 ? -1.355 -0.945 23.268 1.00 88.56 91 ALA A CA 1
ATOM 765 C C . ALA A 1 91 ? -1.031 -0.113 22.012 1.00 88.56 91 ALA A C 1
ATOM 767 O O . ALA A 1 91 ? -0.599 -0.683 21.009 1.00 88.56 91 ALA A O 1
ATOM 768 N N . LEU A 1 92 ? -1.271 1.202 22.050 1.00 86.38 92 LEU A N 1
ATOM 769 C CA . LEU A 1 92 ? -0.960 2.137 20.965 1.00 86.38 92 LEU A CA 1
ATOM 770 C C . LEU A 1 92 ? 0.455 2.718 21.079 1.00 86.38 92 LEU A C 1
ATOM 772 O O . LEU A 1 92 ? 1.107 2.921 20.058 1.00 86.38 92 LEU A O 1
ATOM 776 N N . GLU A 1 93 ? 0.920 2.991 22.299 1.00 87.00 93 GLU A N 1
ATOM 777 C CA . GLU A 1 93 ? 2.231 3.595 22.568 1.00 87.00 93 GLU A CA 1
ATOM 778 C C . GLU A 1 93 ? 3.368 2.574 22.515 1.00 87.00 93 GLU A C 1
ATOM 780 O O . GLU A 1 93 ? 4.465 2.885 22.047 1.00 87.00 93 GLU A O 1
ATOM 785 N N . ASN A 1 94 ? 3.116 1.333 22.936 1.00 73.44 94 ASN A N 1
ATOM 786 C CA . ASN A 1 94 ? 4.081 0.273 22.712 1.00 73.44 94 ASN A CA 1
ATOM 787 C C . ASN A 1 94 ? 4.130 -0.010 21.213 1.00 73.44 94 ASN A C 1
ATOM 789 O O . ASN A 1 94 ? 3.146 -0.469 20.623 1.00 73.44 94 ASN A O 1
ATOM 793 N N . LYS A 1 95 ? 5.301 0.222 20.597 1.00 60.88 95 LYS A N 1
ATOM 794 C CA . LYS A 1 95 ? 5.627 -0.402 19.314 1.00 60.88 95 LYS A CA 1
ATOM 795 C C . LYS A 1 95 ? 5.292 -1.869 19.495 1.00 60.88 95 LYS A C 1
ATOM 797 O O . LYS A 1 95 ? 5.909 -2.535 20.321 1.00 60.88 95 LYS A O 1
ATOM 802 N N . ARG A 1 96 ? 4.274 -2.355 18.782 1.00 59.06 96 ARG A N 1
ATOM 803 C CA . ARG A 1 96 ? 4.048 -3.791 18.706 1.00 59.06 96 ARG A CA 1
ATOM 804 C C . ARG A 1 96 ? 5.397 -4.364 18.311 1.00 59.06 96 ARG A C 1
ATOM 806 O O . ARG A 1 96 ? 5.881 -4.035 17.225 1.00 59.06 96 ARG A O 1
ATOM 813 N N . ASP A 1 97 ? 5.979 -5.204 19.160 1.00 57.38 97 ASP A N 1
ATOM 814 C CA . ASP A 1 97 ? 6.825 -6.264 18.645 1.00 57.38 97 ASP A CA 1
ATOM 815 C C . ASP A 1 97 ? 5.929 -6.927 17.614 1.00 57.38 97 ASP A C 1
ATOM 817 O O . ASP A 1 97 ? 4.921 -7.553 17.962 1.00 57.38 97 ASP A O 1
ATOM 821 N N . LYS A 1 98 ? 6.162 -6.620 16.332 1.00 57.50 98 LYS A N 1
ATOM 822 C CA . LYS A 1 98 ? 5.459 -7.276 15.244 1.00 57.50 98 LYS A CA 1
ATOM 823 C C . LYS A 1 98 ? 5.756 -8.739 15.505 1.00 57.50 98 LYS A C 1
ATOM 825 O O . LYS A 1 98 ? 6.872 -9.178 15.253 1.00 57.50 98 LYS A O 1
ATOM 830 N N . LYS A 1 99 ? 4.808 -9.481 16.086 1.00 55.81 99 LYS A N 1
ATOM 831 C CA . LYS A 1 99 ? 4.916 -10.932 16.140 1.00 55.81 99 LYS A CA 1
ATOM 832 C C . LYS A 1 99 ? 5.082 -11.326 14.687 1.00 55.81 99 LYS A C 1
ATOM 834 O O . LYS A 1 99 ? 4.151 -11.144 13.901 1.00 55.81 99 LYS A O 1
ATOM 839 N N . ILE A 1 100 ? 6.297 -11.731 14.337 1.00 58.16 100 ILE A N 1
ATOM 840 C CA . ILE A 1 100 ? 6.656 -12.119 12.986 1.00 58.16 100 ILE A CA 1
ATOM 841 C C . ILE A 1 100 ? 5.778 -13.330 12.700 1.00 58.16 100 ILE A C 1
ATOM 843 O O . ILE A 1 100 ? 6.000 -14.421 13.219 1.00 58.16 100 ILE A O 1
ATOM 847 N N . THR A 1 101 ? 4.695 -13.107 11.967 1.00 68.31 101 THR A N 1
ATOM 848 C CA . THR A 1 101 ? 3.923 -14.197 11.385 1.00 68.31 101 THR A CA 1
ATOM 849 C C . THR A 1 101 ? 4.604 -14.575 10.073 1.00 68.31 101 THR A C 1
ATOM 851 O O . THR A 1 101 ? 5.219 -13.704 9.449 1.00 68.31 101 THR A O 1
ATOM 854 N N . PRO A 1 102 ? 4.492 -15.830 9.612 1.00 72.88 102 PRO A N 1
ATOM 855 C CA . PRO A 1 102 ? 5.004 -16.217 8.297 1.00 72.88 102 PRO A CA 1
ATOM 856 C C . PRO A 1 102 ? 4.490 -15.305 7.173 1.00 72.88 102 PRO A C 1
ATOM 858 O O . PRO A 1 102 ? 5.204 -15.014 6.221 1.00 72.88 102 PRO A O 1
ATOM 861 N N . GLN A 1 103 ? 3.258 -14.801 7.307 1.00 76.50 103 GLN A N 1
ATOM 862 C CA . GLN A 1 103 ? 2.668 -13.849 6.370 1.00 76.50 103 GLN A CA 1
ATOM 863 C C . GLN A 1 103 ? 3.380 -12.493 6.419 1.00 76.50 103 GLN A C 1
ATOM 865 O O . GLN A 1 103 ? 3.731 -11.969 5.370 1.00 76.50 103 GLN A O 1
ATOM 870 N N . LEU A 1 104 ? 3.637 -11.950 7.616 1.00 73.69 104 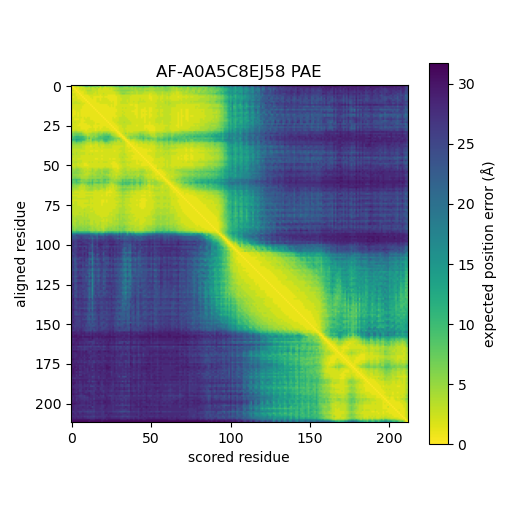LEU A N 1
ATOM 871 C CA . LEU A 1 104 ? 4.380 -10.696 7.785 1.00 73.69 104 LEU A CA 1
ATOM 872 C C . LEU A 1 104 ? 5.817 -10.808 7.255 1.00 73.69 104 LEU A C 1
ATOM 874 O O . LEU A 1 104 ? 6.247 -9.919 6.523 1.00 73.69 104 LEU A O 1
ATOM 878 N N . SER A 1 105 ? 6.523 -11.913 7.530 1.00 79.25 105 SER A N 1
ATOM 879 C CA . SER A 1 105 ? 7.885 -12.101 7.010 1.00 79.25 105 SER A CA 1
ATOM 880 C C . SER A 1 105 ? 7.900 -12.241 5.489 1.00 79.25 105 SER A C 1
ATOM 882 O O . SER A 1 105 ? 8.784 -11.698 4.836 1.00 79.25 105 SER A O 1
ATOM 884 N N . MET A 1 106 ? 6.908 -12.929 4.913 1.00 85.75 106 MET A N 1
ATOM 885 C CA . MET A 1 106 ? 6.766 -13.042 3.462 1.00 85.75 106 MET A CA 1
ATOM 886 C C . MET A 1 106 ? 6.454 -11.685 2.829 1.00 85.75 106 MET A C 1
ATOM 888 O O . MET A 1 106 ? 7.058 -11.330 1.824 1.00 85.75 106 MET A O 1
ATOM 892 N N . THR A 1 107 ? 5.557 -10.887 3.419 1.00 86.31 107 THR A N 1
ATOM 893 C CA . THR A 1 107 ? 5.275 -9.539 2.901 1.00 86.31 107 THR A CA 1
ATOM 894 C C . THR A 1 107 ? 6.494 -8.628 2.979 1.00 86.31 107 THR A C 1
ATOM 896 O O . THR A 1 107 ? 6.751 -7.890 2.036 1.00 86.31 107 THR A O 1
ATOM 899 N N . GLU A 1 108 ? 7.275 -8.701 4.058 1.00 85.75 108 GLU A N 1
ATOM 900 C CA . GLU A 1 108 ? 8.505 -7.917 4.208 1.00 85.75 108 GLU A CA 1
ATOM 901 C C . GLU A 1 108 ? 9.584 -8.369 3.211 1.00 85.75 108 GLU A C 1
ATOM 903 O O . GLU A 1 108 ? 10.240 -7.524 2.606 1.00 85.75 108 GLU A O 1
ATOM 908 N N . TYR A 1 109 ? 9.705 -9.678 2.957 1.00 87.38 109 TYR A N 1
ATOM 909 C CA . TYR A 1 109 ? 10.583 -10.218 1.915 1.00 87.38 109 TYR A CA 1
ATOM 910 C C . TYR A 1 109 ? 10.187 -9.739 0.512 1.00 87.38 109 TYR A C 1
ATOM 912 O O . TYR A 1 109 ? 11.035 -9.271 -0.243 1.00 87.38 109 TYR A O 1
ATOM 920 N N . LEU A 1 110 ? 8.898 -9.812 0.170 1.00 91.88 110 LEU A N 1
ATOM 921 C CA . LEU A 1 110 ? 8.398 -9.381 -1.138 1.00 91.88 110 LEU A CA 1
ATOM 922 C C . LEU A 1 110 ? 8.590 -7.878 -1.361 1.00 91.88 110 LEU A C 1
ATOM 924 O O . LEU A 1 110 ? 8.912 -7.462 -2.471 1.00 91.88 110 LEU A O 1
ATOM 928 N N . ILE A 1 111 ? 8.416 -7.063 -0.316 1.00 92.69 111 ILE A N 1
ATOM 929 C CA . ILE A 1 111 ? 8.714 -5.626 -0.375 1.00 92.69 111 ILE A CA 1
ATOM 930 C C . ILE A 1 111 ? 10.202 -5.415 -0.671 1.00 92.69 111 ILE A C 1
ATOM 932 O O . ILE A 1 111 ? 10.539 -4.676 -1.590 1.00 92.69 111 ILE A O 1
ATOM 936 N N . TYR A 1 112 ? 11.082 -6.117 0.045 1.00 91.31 112 TYR A N 1
ATOM 937 C CA . TYR A 1 112 ? 12.524 -6.017 -0.167 1.00 91.31 112 TYR A CA 1
ATOM 938 C C . TYR A 1 112 ? 12.952 -6.434 -1.585 1.00 91.31 112 TYR A C 1
ATOM 940 O O . TYR A 1 112 ? 13.753 -5.742 -2.218 1.00 91.31 112 TYR A O 1
ATOM 948 N N . GLU A 1 113 ? 12.425 -7.546 -2.108 1.00 94.81 113 GLU A N 1
ATOM 949 C CA . GLU A 1 113 ? 12.722 -7.967 -3.481 1.00 94.81 113 GLU A CA 1
ATOM 950 C C . GLU A 1 113 ? 12.214 -6.966 -4.515 1.00 94.81 113 GLU A C 1
ATOM 952 O O . GLU A 1 113 ? 12.950 -6.651 -5.451 1.00 94.81 113 GLU A O 1
ATOM 957 N N . ASN A 1 114 ? 11.002 -6.431 -4.340 1.00 95.94 114 ASN A N 1
ATOM 958 C CA . ASN A 1 114 ? 10.469 -5.406 -5.235 1.00 95.94 114 ASN A CA 1
ATOM 959 C C . ASN A 1 114 ? 11.354 -4.156 -5.247 1.00 95.94 114 ASN A C 1
ATOM 961 O O . ASN A 1 114 ? 11.701 -3.680 -6.324 1.00 95.94 114 ASN A O 1
ATOM 965 N N . ASP A 1 115 ? 11.799 -3.680 -4.083 1.00 95.38 115 ASP A N 1
ATOM 966 C CA . ASP A 1 115 ? 12.708 -2.532 -3.996 1.00 95.38 115 ASP A CA 1
ATOM 967 C C . ASP A 1 115 ? 14.052 -2.819 -4.693 1.00 95.38 115 ASP A C 1
ATOM 969 O O . ASP A 1 115 ? 14.600 -1.973 -5.406 1.00 95.38 115 ASP A O 1
ATOM 973 N N . SER A 1 116 ? 14.584 -4.038 -4.536 1.00 94.88 116 SER A N 1
ATOM 974 C CA . SER A 1 116 ? 15.808 -4.476 -5.219 1.00 94.88 116 SER A CA 1
ATOM 975 C C . SER A 1 116 ? 15.641 -4.516 -6.742 1.00 94.88 116 SER A C 1
ATOM 977 O O . SER A 1 116 ? 16.534 -4.090 -7.484 1.00 94.88 116 SER A O 1
ATOM 979 N N . LEU A 1 117 ? 14.499 -5.012 -7.223 1.00 97.38 117 LEU A N 1
ATOM 980 C CA . LEU A 1 117 ? 14.162 -5.047 -8.645 1.00 97.38 117 LEU A CA 1
ATOM 981 C C . LEU A 1 117 ? 14.000 -3.637 -9.218 1.00 97.38 117 LEU A C 1
ATOM 983 O O . LEU A 1 117 ? 14.526 -3.364 -10.297 1.00 97.38 117 LEU A O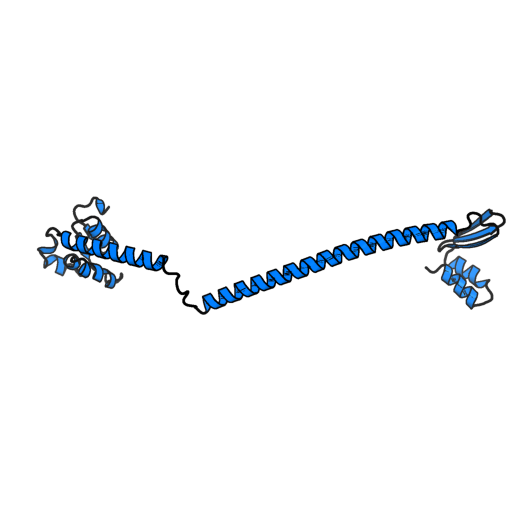 1
ATOM 987 N N . ASP A 1 118 ? 13.375 -2.725 -8.478 1.00 97.62 118 ASP A N 1
ATOM 988 C CA . ASP A 1 118 ? 13.228 -1.320 -8.862 1.00 97.62 118 ASP A CA 1
ATOM 989 C C . ASP A 1 118 ? 14.584 -0.624 -9.033 1.00 97.62 118 ASP A C 1
ATOM 991 O O . ASP A 1 118 ? 14.799 0.132 -9.985 1.00 97.62 118 ASP A O 1
ATOM 995 N N . LEU A 1 119 ? 15.542 -0.908 -8.145 1.00 96.75 119 LEU A N 1
ATOM 996 C CA . LEU A 1 119 ? 16.910 -0.401 -8.268 1.00 96.75 119 LEU A CA 1
ATOM 997 C C . LEU A 1 119 ? 17.612 -0.950 -9.517 1.00 96.75 119 LEU A C 1
ATOM 999 O O . LEU A 1 119 ? 18.252 -0.188 -10.249 1.00 96.75 119 LEU A O 1
ATOM 1003 N N . LYS A 1 120 ? 17.464 -2.250 -9.800 1.00 97.94 120 LYS A N 1
ATOM 1004 C CA . LYS A 1 120 ? 18.024 -2.871 -11.012 1.00 97.94 120 LYS A CA 1
ATOM 1005 C C . LYS A 1 120 ? 17.410 -2.285 -12.283 1.00 97.94 120 LYS A C 1
ATOM 1007 O O . LYS A 1 120 ? 18.145 -1.980 -13.220 1.00 97.94 120 LYS A O 1
ATOM 1012 N N . LEU A 1 121 ? 16.094 -2.071 -12.303 1.00 97.88 121 LEU A N 1
ATOM 1013 C CA . LEU A 1 121 ? 15.392 -1.433 -13.420 1.00 97.88 121 LEU A CA 1
ATOM 1014 C C . LEU A 1 121 ? 15.891 -0.006 -13.665 1.00 97.88 121 LEU A C 1
ATOM 1016 O O . LEU A 1 121 ? 16.150 0.365 -14.808 1.00 97.88 121 LEU A O 1
ATOM 1020 N N . LYS A 1 122 ? 16.093 0.784 -12.604 1.00 98.00 122 LYS A N 1
ATOM 1021 C CA . LYS A 1 122 ? 16.663 2.137 -12.721 1.00 98.00 122 LYS A CA 1
ATOM 1022 C C . LYS A 1 122 ? 18.071 2.113 -13.314 1.00 98.00 122 LYS A C 1
ATOM 1024 O O . LYS A 1 122 ? 18.362 2.917 -14.195 1.00 98.00 122 LYS A O 1
ATOM 1029 N N . SER A 1 123 ? 18.918 1.180 -12.875 1.00 97.88 123 SER A N 1
ATOM 1030 C CA . SER A 1 123 ? 20.260 1.006 -13.443 1.00 97.88 123 SER A CA 1
ATOM 1031 C C . SER A 1 123 ? 20.203 0.678 -14.935 1.00 97.88 123 SER A C 1
ATOM 1033 O O . SER A 1 123 ? 20.831 1.365 -15.735 1.00 97.88 123 SER A O 1
ATOM 1035 N N . ALA A 1 124 ? 19.402 -0.319 -15.319 1.00 98.19 124 ALA A N 1
ATOM 1036 C CA . ALA A 1 124 ? 19.265 -0.734 -16.712 1.00 98.19 124 ALA A CA 1
ATOM 1037 C C . ALA A 1 124 ? 18.731 0.397 -17.610 1.00 98.19 124 ALA A C 1
ATOM 1039 O O . ALA A 1 124 ? 19.198 0.575 -18.733 1.00 98.19 124 ALA A O 1
ATOM 1040 N N . ASN A 1 125 ? 17.793 1.208 -17.110 1.00 98.19 125 ASN A N 1
ATOM 1041 C CA . ASN A 1 125 ? 17.291 2.372 -17.842 1.00 98.19 125 ASN A CA 1
ATOM 1042 C C . ASN A 1 125 ? 18.379 3.429 -18.075 1.00 98.19 125 ASN A C 1
ATOM 1044 O O . ASN A 1 125 ? 18.463 3.981 -19.172 1.00 98.19 125 ASN A O 1
ATOM 1048 N N . ASN A 1 126 ? 19.240 3.683 -17.087 1.00 97.75 126 ASN A N 1
ATOM 1049 C CA . ASN A 1 126 ? 20.375 4.591 -17.266 1.00 97.75 126 ASN A CA 1
ATOM 1050 C C . ASN A 1 126 ? 21.349 4.071 -18.333 1.00 97.75 126 ASN A C 1
ATOM 1052 O O . ASN A 1 126 ? 21.815 4.844 -19.171 1.00 97.75 126 ASN A O 1
ATOM 1056 N N . ASP A 1 127 ? 21.613 2.763 -18.352 1.00 98.31 127 ASP A N 1
ATOM 1057 C CA . ASP A 1 127 ? 22.465 2.142 -19.369 1.00 98.31 127 ASP A CA 1
ATOM 1058 C C . ASP A 1 127 ? 21.868 2.283 -20.777 1.00 98.31 127 ASP A C 1
ATOM 1060 O O . ASP A 1 127 ? 22.581 2.624 -21.724 1.00 98.31 127 ASP A O 1
ATOM 1064 N N . ILE A 1 128 ? 20.550 2.105 -20.919 1.00 98.44 128 ILE A N 1
ATOM 1065 C CA . ILE A 1 128 ? 19.837 2.314 -22.187 1.00 98.44 128 ILE A CA 1
ATOM 1066 C C . ILE A 1 128 ? 19.982 3.760 -22.668 1.00 98.44 128 ILE A C 1
ATOM 1068 O O . ILE A 1 128 ? 20.313 3.977 -23.834 1.00 98.44 128 ILE A O 1
ATOM 1072 N N . ILE A 1 129 ? 19.783 4.745 -21.788 1.00 98.12 129 ILE A N 1
ATOM 1073 C CA . ILE A 1 129 ? 19.932 6.169 -22.130 1.00 98.12 129 ILE A CA 1
ATOM 1074 C C . ILE A 1 129 ? 21.361 6.456 -22.614 1.00 98.12 129 ILE A C 1
ATOM 1076 O O . ILE A 1 129 ? 21.559 7.106 -23.642 1.00 98.12 129 ILE A O 1
ATOM 1080 N N . ASN A 1 130 ? 22.371 5.916 -21.930 1.00 98.06 130 ASN A N 1
ATOM 1081 C CA . ASN A 1 130 ? 23.770 6.076 -22.329 1.00 98.06 130 ASN A CA 1
ATOM 1082 C C . ASN A 1 130 ? 24.058 5.470 -23.710 1.00 98.06 130 ASN A C 1
ATOM 1084 O O . ASN A 1 130 ? 24.760 6.074 -24.525 1.00 98.06 130 ASN A O 1
ATOM 1088 N N . LEU A 1 131 ? 23.504 4.289 -23.997 1.00 98.31 131 LEU A N 1
ATOM 1089 C CA . LEU A 1 131 ? 23.631 3.649 -25.307 1.00 98.31 131 LEU A CA 1
ATOM 1090 C C . LEU A 1 131 ? 22.917 4.440 -26.409 1.00 98.31 131 LEU A C 1
ATOM 1092 O O . LEU A 1 131 ? 23.444 4.554 -27.515 1.00 98.31 131 LEU A O 1
ATOM 1096 N N . GLN A 1 132 ? 21.750 5.017 -26.116 1.00 98.25 132 GLN A N 1
ATOM 1097 C CA . GLN A 1 132 ? 21.023 5.876 -27.052 1.00 98.25 132 GLN A CA 1
ATOM 1098 C C . GLN A 1 132 ? 21.833 7.122 -27.421 1.00 98.25 132 GLN A C 1
ATOM 1100 O O . GLN A 1 132 ? 21.964 7.423 -28.606 1.00 98.25 132 GLN A O 1
ATOM 1105 N N . ASN A 1 133 ? 22.449 7.783 -26.438 1.00 97.75 133 ASN A N 1
ATOM 1106 C CA . ASN A 1 133 ? 23.309 8.944 -26.681 1.00 97.75 133 ASN A CA 1
ATOM 1107 C C . ASN A 1 133 ? 24.520 8.578 -27.552 1.00 97.75 133 ASN A C 1
ATOM 1109 O O . ASN A 1 133 ? 24.778 9.229 -28.560 1.00 97.75 133 ASN A O 1
ATOM 1113 N N . ARG A 1 134 ? 25.205 7.468 -27.243 1.00 97.88 134 ARG A N 1
ATOM 1114 C CA . ARG A 1 134 ? 26.316 6.970 -28.074 1.00 97.88 134 ARG A CA 1
ATOM 1115 C C . ARG A 1 134 ? 25.898 6.665 -29.511 1.00 97.88 134 ARG A C 1
ATOM 1117 O O . ARG A 1 134 ? 26.649 6.952 -30.438 1.00 97.88 134 ARG A O 1
ATOM 1124 N N . ASN A 1 135 ? 24.721 6.075 -29.708 1.00 98.00 135 ASN A N 1
ATOM 1125 C CA . ASN A 1 135 ? 24.205 5.814 -31.050 1.00 98.00 135 ASN A CA 1
ATOM 1126 C C . ASN A 1 135 ? 23.934 7.108 -31.822 1.00 98.00 135 ASN A C 1
ATOM 1128 O O . ASN A 1 135 ? 24.227 7.165 -33.015 1.00 98.00 135 ASN A O 1
ATOM 1132 N N . LEU A 1 136 ? 23.419 8.141 -31.153 1.00 97.94 136 LEU A N 1
ATOM 1133 C CA . LEU A 1 136 ? 23.207 9.450 -31.763 1.00 97.94 136 LEU A CA 1
ATOM 1134 C C . LEU A 1 136 ? 24.534 10.079 -32.214 1.00 97.94 136 LEU A C 1
ATOM 1136 O O . LEU A 1 136 ? 24.650 10.523 -33.356 1.00 97.94 136 LEU A O 1
ATOM 1140 N N . ASP A 1 137 ? 25.556 10.036 -31.359 1.00 97.94 137 ASP A N 1
ATOM 1141 C CA . ASP A 1 137 ? 26.892 10.544 -31.689 1.00 97.94 137 ASP A CA 1
ATOM 1142 C C . ASP A 1 137 ? 27.494 9.810 -32.894 1.00 97.94 137 ASP A C 1
ATOM 1144 O O . ASP A 1 137 ? 28.040 10.429 -33.809 1.00 97.94 137 ASP A O 1
ATOM 1148 N N . LEU A 1 138 ? 27.353 8.482 -32.943 1.00 98.12 138 LEU A N 1
ATOM 1149 C CA . LEU A 1 138 ? 27.810 7.682 -34.080 1.00 98.12 138 LEU A CA 1
ATOM 1150 C C . LEU A 1 138 ? 27.084 8.055 -35.378 1.00 98.12 138 LEU A C 1
ATOM 1152 O O . LEU A 1 138 ? 27.728 8.148 -36.423 1.00 98.12 138 LEU A O 1
ATOM 1156 N N . GLN A 1 139 ? 25.772 8.294 -35.329 1.00 97.81 139 GLN A N 1
ATOM 1157 C CA . GLN A 1 139 ? 25.010 8.738 -36.500 1.00 97.81 139 GLN A CA 1
ATOM 1158 C C . GLN A 1 139 ? 25.497 10.097 -37.015 1.00 97.81 139 GLN A C 1
ATOM 1160 O O . GLN A 1 139 ? 25.682 10.256 -38.224 1.00 97.81 139 GLN A O 1
ATOM 1165 N N . ASN A 1 140 ? 25.771 11.042 -36.113 1.00 97.50 140 ASN A N 1
ATOM 1166 C CA . ASN A 1 140 ? 26.315 12.352 -36.471 1.00 97.50 140 ASN A CA 1
ATOM 1167 C C . ASN A 1 140 ? 27.707 12.228 -37.106 1.00 97.50 140 ASN A C 1
ATOM 1169 O O . ASN A 1 140 ? 27.945 12.779 -38.181 1.00 97.50 140 ASN A O 1
ATOM 1173 N N . ASN A 1 141 ? 28.590 11.419 -36.517 1.00 98.06 141 ASN A N 1
ATOM 1174 C CA . ASN A 1 141 ? 29.924 11.164 -37.067 1.00 98.06 141 ASN A CA 1
ATOM 1175 C C . ASN A 1 141 ? 29.862 10.542 -38.472 1.00 98.06 141 ASN A C 1
ATOM 1177 O O . ASN A 1 141 ? 30.607 10.940 -39.367 1.00 98.06 141 ASN A O 1
ATOM 1181 N N . ILE A 1 142 ? 28.955 9.584 -38.696 1.00 98.06 142 ILE A N 1
ATOM 1182 C CA . ILE A 1 142 ? 28.735 8.984 -40.021 1.00 98.06 142 ILE A CA 1
ATOM 1183 C C . ILE A 1 142 ? 28.254 10.041 -41.020 1.00 98.06 142 ILE A C 1
ATOM 1185 O O . ILE A 1 142 ? 28.704 10.057 -42.168 1.00 98.06 142 ILE A O 1
ATOM 1189 N N . TYR A 1 143 ? 27.343 10.923 -40.607 1.00 97.75 143 TYR A N 1
ATOM 1190 C CA . TYR A 1 143 ? 26.842 12.000 -41.455 1.00 97.75 143 TYR A CA 1
ATOM 1191 C C . TYR A 1 143 ? 27.962 12.964 -41.875 1.00 97.75 143 TYR A C 1
ATOM 1193 O O . TYR A 1 143 ? 28.114 13.249 -43.066 1.00 97.75 143 TYR A O 1
ATOM 1201 N N . GLU A 1 144 ? 28.790 13.409 -40.929 1.00 97.62 144 GLU A N 1
ATOM 1202 C CA . GLU A 1 144 ? 29.936 14.278 -41.211 1.00 97.62 144 GLU A CA 1
ATOM 1203 C C . GLU A 1 144 ? 30.961 13.606 -42.125 1.00 97.62 144 GLU A C 1
ATOM 1205 O O . GLU A 1 144 ? 31.376 14.192 -43.129 1.00 97.62 144 GLU A O 1
ATOM 1210 N N . LEU A 1 145 ? 31.319 12.352 -41.837 1.00 97.69 145 LEU A N 1
ATOM 1211 C CA . LEU A 1 145 ? 32.257 11.590 -42.657 1.00 97.69 145 LEU A CA 1
ATOM 1212 C C . LEU A 1 145 ? 31.755 11.453 -44.099 1.00 97.69 145 LEU A C 1
ATOM 1214 O O . LEU A 1 145 ? 32.512 11.679 -45.042 1.00 97.69 145 LEU A O 1
ATOM 1218 N N . ASN A 1 146 ? 30.471 11.141 -44.283 1.00 97.06 146 ASN A N 1
ATOM 1219 C CA . ASN A 1 146 ? 29.864 11.047 -45.609 1.00 97.06 146 ASN A CA 1
ATOM 1220 C C . ASN A 1 146 ? 29.911 12.379 -46.367 1.00 97.06 146 ASN A C 1
ATOM 1222 O O . ASN A 1 146 ? 30.159 12.387 -47.575 1.00 97.06 146 ASN A O 1
ATOM 1226 N N . ASN A 1 147 ? 29.693 13.503 -45.684 1.00 95.62 147 ASN A N 1
ATOM 1227 C CA . ASN A 1 147 ? 29.789 14.824 -46.303 1.00 95.62 147 ASN A CA 1
ATOM 1228 C C . ASN A 1 147 ? 31.226 15.160 -46.713 1.00 95.62 147 ASN A C 1
ATOM 1230 O O . ASN A 1 147 ? 31.446 15.627 -47.833 1.00 95.62 147 ASN A O 1
ATOM 1234 N N . ASN A 1 148 ? 32.201 14.858 -45.856 1.00 96.44 148 ASN A N 1
ATOM 1235 C CA . ASN A 1 148 ? 33.617 15.058 -46.159 1.00 96.44 148 ASN A CA 1
ATOM 1236 C C . ASN A 1 148 ? 34.060 14.205 -47.354 1.00 96.44 148 ASN A C 1
ATOM 1238 O O . ASN A 1 148 ? 34.654 14.726 -48.296 1.00 96.44 148 ASN A O 1
ATOM 1242 N N . LEU A 1 149 ? 33.677 12.925 -47.384 1.00 95.69 149 LEU A N 1
ATOM 1243 C CA . LEU A 1 149 ? 33.952 12.034 -48.514 1.00 95.69 149 LEU A CA 1
ATOM 1244 C C . LEU A 1 149 ? 33.332 12.550 -49.817 1.00 95.69 149 LEU A C 1
ATOM 1246 O O . LEU A 1 149 ? 33.990 12.554 -50.857 1.00 95.69 149 LEU A O 1
ATOM 1250 N N . ARG A 1 150 ? 32.081 13.027 -49.781 1.00 93.06 150 ARG A N 1
ATOM 1251 C CA . ARG A 1 150 ? 31.431 13.636 -50.955 1.00 93.06 150 ARG A CA 1
ATOM 1252 C C . ARG A 1 150 ? 32.198 14.855 -51.459 1.00 93.06 150 ARG A C 1
ATOM 1254 O O . ARG A 1 150 ? 32.347 15.011 -52.670 1.00 93.06 150 ARG A O 1
ATOM 1261 N N . LYS A 1 151 ? 32.687 15.702 -50.551 1.00 90.88 151 LYS A N 1
ATOM 1262 C CA . LYS A 1 151 ? 33.492 16.874 -50.901 1.00 90.88 151 LYS A CA 1
ATOM 1263 C C . LYS A 1 151 ? 34.806 16.466 -51.569 1.00 90.88 151 LYS A C 1
ATOM 1265 O O . LYS A 1 151 ? 35.087 16.955 -52.658 1.00 90.88 151 LYS A O 1
ATOM 1270 N N . GLU A 1 152 ? 35.544 15.519 -50.992 1.00 91.25 152 GLU A N 1
ATOM 1271 C CA . GLU A 1 152 ? 36.788 15.016 -51.590 1.00 91.25 152 GLU A CA 1
ATOM 1272 C C . GLU A 1 152 ? 36.576 14.393 -52.976 1.00 91.25 152 GLU A C 1
ATOM 1274 O O . GLU A 1 152 ? 37.372 14.617 -53.889 1.00 91.25 152 GLU A O 1
ATOM 1279 N N . ILE A 1 153 ? 35.506 13.608 -53.154 1.00 88.94 153 ILE A N 1
ATOM 1280 C CA . ILE A 1 153 ? 35.158 13.015 -54.453 1.00 88.94 153 ILE A CA 1
ATOM 1281 C C . ILE A 1 153 ? 34.880 14.115 -55.480 1.00 88.94 153 ILE A C 1
ATOM 1283 O O . ILE A 1 153 ? 35.359 14.026 -56.610 1.00 88.94 153 ILE A O 1
ATOM 1287 N N . ASN A 1 154 ? 34.133 15.152 -55.096 1.00 82.19 154 ASN A N 1
ATOM 1288 C CA . ASN A 1 154 ? 33.830 16.275 -55.979 1.00 82.19 154 ASN A CA 1
ATOM 1289 C C . ASN A 1 154 ? 35.090 17.069 -56.352 1.00 82.19 154 ASN A C 1
ATOM 1291 O O . ASN A 1 154 ? 35.251 17.409 -57.519 1.00 82.19 154 ASN A O 1
ATOM 1295 N N . GLU A 1 155 ? 35.997 17.317 -55.403 1.00 80.12 155 GLU A N 1
ATOM 1296 C CA . GLU A 1 155 ? 37.269 18.013 -55.656 1.00 80.12 155 GLU A CA 1
ATOM 1297 C C . GLU A 1 155 ? 38.199 17.215 -56.581 1.00 80.12 155 GLU A C 1
ATOM 1299 O O . GLU A 1 155 ? 38.836 17.784 -57.465 1.00 80.12 155 GLU A O 1
ATOM 1304 N N . LYS A 1 156 ? 38.255 15.886 -56.420 1.00 78.44 156 LYS A N 1
ATOM 1305 C CA . LYS A 1 156 ? 39.062 14.994 -57.272 1.00 78.44 156 LYS A CA 1
ATOM 1306 C C . LYS A 1 156 ? 38.402 14.680 -58.620 1.00 78.44 156 LYS A C 1
ATOM 1308 O O . LYS A 1 156 ? 39.042 14.093 -59.494 1.00 78.44 156 LYS A O 1
ATOM 1313 N N . SER A 1 157 ? 37.129 15.023 -58.806 1.00 74.31 157 SER A N 1
ATOM 1314 C CA . SER A 1 157 ? 36.403 14.750 -60.043 1.00 74.31 157 SER A CA 1
ATOM 1315 C C . SER A 1 157 ? 36.733 15.792 -61.111 1.00 74.31 157 SER A C 1
ATOM 1317 O O . SER A 1 157 ? 36.419 16.971 -60.976 1.00 74.31 157 SER A O 1
ATOM 1319 N N . ASN A 1 158 ? 37.281 15.343 -62.241 1.00 68.38 158 ASN A N 1
ATOM 1320 C CA . ASN A 1 158 ? 37.481 16.205 -63.404 1.00 68.38 158 ASN A CA 1
ATOM 1321 C C . ASN A 1 158 ? 36.134 16.705 -63.947 1.00 68.38 158 ASN A C 1
ATOM 1323 O O . ASN A 1 158 ? 35.313 15.916 -64.423 1.00 68.38 158 ASN A O 1
ATOM 1327 N N . TRP A 1 159 ? 35.927 18.023 -63.912 1.00 70.31 159 TRP A N 1
ATOM 1328 C CA . TRP A 1 159 ? 34.706 18.657 -64.416 1.00 70.31 159 TRP A CA 1
ATOM 1329 C C . TRP A 1 159 ? 34.593 18.591 -65.952 1.00 70.31 159 TRP A C 1
ATOM 1331 O O . TRP A 1 159 ? 33.484 18.478 -66.474 1.00 70.31 159 TRP A O 1
ATOM 1341 N N . ILE A 1 160 ? 35.724 18.574 -66.677 1.00 73.19 160 ILE A N 1
ATOM 1342 C CA . ILE A 1 160 ? 35.775 18.311 -68.127 1.00 73.19 160 ILE A CA 1
ATOM 1343 C C . ILE A 1 160 ? 36.196 16.865 -68.382 1.00 73.19 160 ILE A C 1
ATOM 1345 O O . ILE A 1 160 ? 37.274 16.427 -67.979 1.00 73.19 160 ILE A O 1
ATOM 1349 N N . LYS A 1 161 ? 35.382 16.146 -69.157 1.00 78.31 161 LYS A N 1
ATOM 1350 C CA . LYS A 1 161 ? 35.733 14.844 -69.735 1.00 78.31 161 LYS A CA 1
ATOM 1351 C C . LYS A 1 161 ? 36.046 15.023 -71.216 1.00 78.31 161 LYS A C 1
ATOM 1353 O O . LYS A 1 161 ? 35.133 15.155 -72.028 1.00 78.31 161 LYS A O 1
ATOM 1358 N N . LEU A 1 162 ? 37.334 15.052 -71.561 1.00 80.06 162 LEU A N 1
ATOM 1359 C CA . LEU A 1 162 ? 37.780 15.275 -72.940 1.00 80.06 162 LEU A CA 1
ATOM 1360 C C . LEU A 1 162 ? 37.776 13.981 -73.765 1.00 80.06 162 LEU A C 1
ATOM 1362 O O . LEU A 1 162 ? 37.334 13.987 -74.907 1.00 80.06 162 LEU A O 1
ATOM 1366 N N . PHE A 1 163 ? 38.199 12.867 -73.169 1.00 85.44 163 PHE A N 1
ATOM 1367 C CA . PHE A 1 163 ? 38.190 11.544 -73.791 1.00 85.44 163 PHE A CA 1
ATOM 1368 C C . PHE A 1 163 ? 37.793 10.495 -72.757 1.00 85.44 163 PHE A C 1
ATOM 1370 O O . PHE A 1 163 ? 38.259 10.549 -71.619 1.00 85.44 163 PHE A O 1
ATOM 1377 N N . GLY A 1 164 ? 36.964 9.524 -73.138 1.00 85.94 164 GLY A N 1
ATOM 1378 C CA . GLY A 1 164 ? 36.744 8.345 -72.303 1.00 85.94 164 GLY A CA 1
ATOM 1379 C C . GLY A 1 164 ? 35.469 7.570 -72.603 1.00 85.94 164 GLY A C 1
ATOM 1380 O O . GLY A 1 164 ? 34.539 8.070 -73.234 1.00 85.94 164 GLY A O 1
ATOM 1381 N N . ILE A 1 165 ? 35.434 6.338 -72.098 1.00 87.00 165 ILE A N 1
ATOM 1382 C CA . ILE A 1 165 ? 34.258 5.467 -72.092 1.00 87.00 165 ILE A CA 1
ATOM 1383 C C . ILE A 1 165 ? 33.829 5.304 -70.638 1.00 87.00 165 ILE A C 1
ATOM 1385 O O . ILE A 1 165 ? 34.617 4.874 -69.797 1.00 87.00 165 ILE A O 1
ATOM 1389 N N . TYR A 1 166 ? 32.583 5.645 -70.348 1.00 87.38 166 TYR A N 1
ATOM 1390 C CA . TYR A 1 166 ? 31.998 5.574 -69.015 1.00 87.38 166 TYR A CA 1
ATOM 1391 C C . TYR A 1 166 ? 30.686 4.810 -69.076 1.00 87.38 166 TYR A C 1
ATOM 1393 O O . TYR A 1 166 ? 30.045 4.730 -70.122 1.00 87.38 166 TYR A O 1
ATOM 1401 N N . ASN A 1 167 ? 30.256 4.281 -67.941 1.00 87.88 167 ASN A N 1
ATOM 1402 C CA . ASN A 1 167 ? 28.988 3.587 -67.839 1.00 87.88 167 ASN A CA 1
ATOM 1403 C C . ASN A 1 167 ? 28.247 3.984 -66.561 1.00 87.88 167 ASN A C 1
ATOM 1405 O O . ASN A 1 167 ? 28.858 4.271 -65.534 1.00 87.88 167 ASN A O 1
ATOM 1409 N N . THR A 1 168 ? 26.924 3.983 -66.646 1.00 88.12 168 THR A N 1
ATOM 1410 C CA . THR A 1 168 ? 26.022 3.791 -65.506 1.00 88.12 168 THR A CA 1
ATOM 1411 C C . THR A 1 168 ? 25.340 2.435 -65.670 1.00 88.12 168 THR A C 1
ATOM 1413 O O . THR A 1 168 ? 25.563 1.761 -66.676 1.00 88.12 168 THR A O 1
ATOM 1416 N N . LYS A 1 169 ? 24.478 2.044 -64.726 1.00 84.94 169 LYS A N 1
ATOM 1417 C CA . LYS A 1 169 ? 23.635 0.849 -64.874 1.00 84.94 169 LYS A CA 1
ATOM 1418 C C . LYS A 1 169 ? 22.839 0.850 -66.186 1.00 84.94 169 LYS A C 1
ATOM 1420 O O . LYS A 1 169 ? 22.732 -0.167 -66.857 1.00 84.94 169 LYS A O 1
ATOM 1425 N N . ASP A 1 170 ? 22.338 2.018 -66.584 1.00 90.62 170 ASP A N 1
ATOM 1426 C CA . ASP A 1 170 ? 21.390 2.126 -67.696 1.00 90.62 170 ASP A CA 1
ATOM 1427 C C . ASP A 1 170 ? 21.998 2.662 -68.995 1.00 90.62 170 ASP A C 1
ATOM 1429 O O . ASP A 1 170 ? 21.337 2.633 -70.034 1.00 90.62 170 ASP A O 1
ATOM 1433 N N . TYR A 1 171 ? 23.223 3.194 -68.974 1.00 92.38 171 TYR A N 1
ATOM 1434 C CA . TYR A 1 171 ? 23.809 3.869 -70.133 1.00 92.38 171 TYR A CA 1
ATOM 1435 C C . TYR A 1 171 ? 25.292 3.566 -70.309 1.00 92.38 171 TYR A C 1
ATOM 1437 O O . TYR A 1 171 ? 26.068 3.587 -69.357 1.00 92.38 171 TYR A O 1
ATOM 1445 N N . LEU A 1 172 ? 25.699 3.401 -71.565 1.00 91.75 172 LEU A N 1
ATOM 1446 C CA . LEU A 1 172 ? 27.091 3.473 -71.994 1.00 91.75 172 LEU A CA 1
ATOM 1447 C C . LEU A 1 172 ? 27.325 4.849 -72.627 1.00 91.75 172 LEU A C 1
ATOM 1449 O O . LEU A 1 172 ? 26.560 5.279 -73.492 1.00 91.75 172 LEU A O 1
ATOM 1453 N N . MET A 1 173 ? 28.355 5.556 -72.174 1.00 91.88 173 MET A N 1
ATOM 1454 C CA . MET A 1 173 ? 28.640 6.941 -72.542 1.00 91.88 173 MET A CA 1
ATOM 1455 C C . MET A 1 173 ? 30.047 7.057 -73.114 1.00 91.88 173 MET A C 1
ATOM 1457 O O . MET A 1 173 ? 31.016 6.636 -72.487 1.00 91.88 173 MET A O 1
ATOM 1461 N N . PHE A 1 174 ? 30.157 7.700 -74.268 1.00 90.56 174 PHE A N 1
ATOM 1462 C CA . PHE A 1 174 ? 31.424 8.037 -74.900 1.00 90.56 174 PHE A CA 1
ATOM 1463 C C . PHE A 1 174 ? 31.619 9.548 -74.853 1.00 90.56 174 PHE A C 1
ATOM 1465 O O . PHE A 1 174 ? 30.704 10.301 -75.188 1.00 90.56 174 PHE A O 1
ATOM 1472 N N . TYR A 1 175 ? 32.806 9.974 -74.430 1.00 88.44 175 TYR A N 1
ATOM 1473 C CA . TYR A 1 175 ? 33.242 11.364 -74.458 1.00 88.44 175 TYR A CA 1
ATOM 1474 C C . TYR A 1 175 ? 34.376 11.514 -75.468 1.00 88.44 175 TYR A C 1
ATOM 1476 O O . TYR A 1 175 ? 35.372 10.792 -75.385 1.00 88.44 175 TYR A O 1
ATOM 1484 N N . LEU A 1 176 ? 34.217 12.454 -76.401 1.00 89.38 176 LEU A N 1
ATOM 1485 C CA . LEU A 1 176 ? 35.232 12.838 -77.380 1.00 89.38 176 LEU A CA 1
ATOM 1486 C C . LEU A 1 176 ? 35.224 14.363 -77.543 1.00 89.38 176 LEU A C 1
ATOM 1488 O O . LEU A 1 176 ? 34.199 14.936 -77.900 1.00 89.38 176 LEU A O 1
ATOM 1492 N N . PHE A 1 177 ? 36.345 15.018 -77.243 1.00 87.94 177 PHE A N 1
ATOM 1493 C CA . PHE A 1 177 ? 36.487 16.480 -77.204 1.00 87.94 177 PHE A CA 1
ATOM 1494 C C . PHE A 1 177 ? 35.368 17.201 -76.425 1.00 87.94 177 PHE A C 1
ATOM 1496 O O . PHE A 1 177 ? 34.902 18.266 -76.817 1.00 87.94 177 PHE A O 1
ATOM 1503 N N . GLY A 1 178 ? 34.905 16.611 -75.319 1.00 81.12 178 GLY A N 1
ATOM 1504 C CA . GLY A 1 178 ? 33.824 17.171 -74.496 1.00 81.12 178 GLY A CA 1
ATOM 1505 C C . GLY A 1 178 ? 32.405 16.872 -74.996 1.00 81.12 178 GLY A C 1
ATOM 1506 O O . GLY A 1 178 ? 31.445 17.097 -74.260 1.00 81.12 178 GLY A O 1
ATOM 1507 N N . ILE A 1 179 ? 32.248 16.299 -76.193 1.00 87.00 179 ILE A N 1
ATOM 1508 C CA . ILE A 1 179 ? 30.950 15.857 -76.711 1.00 87.00 179 ILE A CA 1
ATOM 1509 C C . ILE A 1 179 ? 30.602 14.503 -76.100 1.00 87.00 179 ILE A C 1
ATOM 1511 O O . ILE A 1 179 ? 31.382 13.553 -76.176 1.00 87.00 179 ILE A O 1
ATOM 1515 N N . LYS A 1 180 ? 29.402 14.414 -75.520 1.00 89.75 180 LYS A N 1
ATOM 1516 C CA . LYS A 1 180 ? 28.864 13.195 -74.914 1.00 89.75 180 LYS A CA 1
ATOM 1517 C C . LYS A 1 180 ? 27.893 12.495 -75.862 1.00 89.75 180 LYS A C 1
ATOM 1519 O O . LYS A 1 180 ? 26.841 13.041 -76.182 1.00 89.75 180 LYS A O 1
ATOM 1524 N N . ILE A 1 181 ? 28.175 11.239 -76.195 1.00 91.62 181 ILE A N 1
ATOM 1525 C CA . ILE A 1 181 ? 27.249 10.340 -76.897 1.00 91.62 181 ILE A CA 1
ATOM 1526 C C . ILE A 1 181 ? 26.809 9.252 -75.917 1.00 91.62 181 ILE A C 1
ATOM 1528 O O . ILE A 1 181 ? 27.649 8.606 -75.295 1.00 91.62 181 ILE A O 1
ATOM 1532 N N . SER A 1 182 ? 25.497 9.064 -75.743 1.00 92.19 182 SER A N 1
ATOM 1533 C CA . SER A 1 182 ? 24.940 8.125 -74.755 1.00 92.19 182 SER A CA 1
ATOM 1534 C C . SER A 1 182 ? 24.031 7.094 -75.410 1.00 92.19 182 SER A C 1
ATOM 1536 O O . SER A 1 182 ? 23.100 7.449 -76.129 1.00 92.19 182 SER A O 1
ATOM 1538 N N . PHE A 1 183 ? 24.250 5.821 -75.093 1.00 92.12 183 PHE A N 1
ATOM 1539 C CA . PHE A 1 183 ? 23.409 4.712 -75.526 1.00 92.12 183 PHE A CA 1
ATOM 1540 C C . PHE A 1 183 ? 22.742 4.077 -74.319 1.00 92.12 183 PHE A C 1
ATOM 1542 O O . PHE A 1 183 ? 23.424 3.651 -73.389 1.00 92.12 183 PHE A O 1
ATOM 1549 N N . LYS A 1 184 ? 21.409 3.984 -74.339 1.00 92.94 184 LYS A N 1
ATOM 1550 C CA . LYS A 1 184 ? 20.675 3.230 -73.320 1.00 92.94 184 LYS A CA 1
ATOM 1551 C C . LYS A 1 184 ? 21.002 1.745 -73.457 1.00 92.94 184 LYS A C 1
ATOM 1553 O O . LYS A 1 184 ? 20.846 1.171 -74.542 1.00 92.94 184 LYS A O 1
ATOM 1558 N N . MET A 1 185 ? 21.441 1.142 -72.368 1.00 92.38 185 MET A N 1
ATOM 1559 C CA . MET A 1 185 ? 21.825 -0.255 -72.277 1.00 92.38 185 MET A CA 1
ATOM 1560 C C . MET A 1 185 ? 20.657 -1.063 -71.713 1.00 92.38 185 MET A C 1
ATOM 1562 O O . MET A 1 185 ? 19.949 -0.629 -70.812 1.00 92.38 185 MET A O 1
ATOM 1566 N N . ASN A 1 186 ? 20.426 -2.226 -72.303 1.00 90.50 186 ASN A N 1
ATOM 1567 C CA . ASN A 1 186 ? 19.562 -3.277 -71.778 1.00 90.50 186 ASN A CA 1
ATOM 1568 C C . ASN A 1 186 ? 20.299 -4.607 -71.954 1.00 90.50 186 ASN A C 1
ATOM 1570 O O . ASN A 1 186 ? 21.264 -4.660 -72.722 1.00 90.50 186 ASN A O 1
ATOM 1574 N N . ASP A 1 187 ? 19.837 -5.677 -71.314 1.00 89.50 187 ASP A N 1
ATOM 1575 C CA . ASP A 1 187 ? 20.545 -6.966 -71.311 1.00 89.50 187 ASP A CA 1
ATOM 1576 C C . ASP A 1 187 ? 20.893 -7.462 -72.718 1.00 89.50 187 ASP A C 1
ATOM 1578 O O . ASP A 1 187 ? 21.996 -7.947 -72.968 1.00 89.50 187 ASP A O 1
ATOM 1582 N N . ASN A 1 188 ? 19.991 -7.258 -73.682 1.00 90.88 188 ASN A N 1
ATOM 1583 C CA . ASN A 1 188 ? 20.224 -7.618 -75.078 1.00 90.88 188 ASN A CA 1
ATOM 1584 C C . ASN A 1 188 ? 21.361 -6.806 -75.718 1.00 90.88 188 ASN A C 1
ATOM 1586 O O . ASN A 1 188 ? 22.210 -7.375 -76.405 1.00 90.88 188 ASN A O 1
ATOM 1590 N N . ARG A 1 189 ? 21.407 -5.485 -75.514 1.00 88.81 189 ARG A N 1
ATOM 1591 C CA . ARG A 1 189 ? 22.482 -4.617 -76.026 1.00 88.81 189 ARG A CA 1
ATOM 1592 C C . ARG A 1 189 ? 23.800 -4.860 -75.299 1.00 88.81 189 ARG A C 1
ATOM 1594 O O . ARG A 1 189 ? 24.827 -4.925 -75.969 1.00 88.81 189 ARG A O 1
ATOM 1601 N N . VAL A 1 190 ? 23.767 -5.043 -73.976 1.00 91.12 190 VAL A N 1
ATOM 1602 C CA . VAL A 1 190 ? 24.937 -5.406 -73.160 1.00 91.12 190 VAL A CA 1
ATOM 1603 C C . VAL A 1 190 ? 25.535 -6.692 -73.702 1.00 91.12 190 VAL A C 1
ATOM 1605 O O . VAL A 1 190 ? 26.706 -6.712 -74.056 1.00 91.12 190 VAL A O 1
ATOM 1608 N N . ASN A 1 191 ? 24.727 -7.740 -73.865 1.00 91.00 191 ASN A N 1
ATOM 1609 C CA . ASN A 1 191 ? 25.217 -9.018 -74.361 1.00 91.00 191 ASN A CA 1
ATOM 1610 C C . ASN A 1 191 ? 25.732 -8.935 -75.796 1.00 91.00 191 ASN A C 1
ATOM 1612 O O . ASN A 1 191 ? 26.799 -9.483 -76.072 1.00 91.00 191 ASN A O 1
ATOM 1616 N N . LYS A 1 192 ? 25.034 -8.223 -76.691 1.00 92.56 192 LYS A N 1
ATOM 1617 C CA . LYS A 1 192 ? 25.505 -8.004 -78.066 1.00 92.56 192 LYS A CA 1
ATOM 1618 C C . LYS A 1 192 ? 26.858 -7.300 -78.099 1.00 92.56 192 LYS A C 1
ATOM 1620 O O . LYS A 1 192 ? 27.743 -7.774 -78.795 1.00 92.56 192 LYS A O 1
ATOM 1625 N N . LEU A 1 193 ? 27.038 -6.219 -77.343 1.00 90.44 193 LEU A N 1
ATOM 1626 C CA . LEU A 1 193 ? 28.303 -5.477 -77.295 1.00 90.44 193 LEU A CA 1
ATOM 1627 C C . LEU A 1 193 ? 29.411 -6.264 -76.584 1.00 90.44 193 LEU A C 1
ATOM 1629 O O . LEU A 1 193 ? 30.549 -6.269 -77.041 1.00 90.44 193 LEU A O 1
ATOM 1633 N N . ALA A 1 194 ? 29.080 -6.999 -75.522 1.00 91.25 194 ALA A N 1
ATOM 1634 C CA . ALA A 1 194 ? 30.022 -7.849 -74.799 1.00 91.25 194 ALA A CA 1
ATOM 1635 C C . ALA A 1 194 ? 30.644 -8.915 -75.719 1.00 91.25 194 ALA A C 1
ATOM 1637 O O . ALA A 1 194 ? 31.827 -9.226 -75.600 1.00 91.25 194 ALA A O 1
ATOM 1638 N N . TRP A 1 195 ? 29.880 -9.454 -76.676 1.00 91.56 195 TRP A N 1
ATOM 1639 C CA . TRP A 1 195 ? 30.386 -10.428 -77.650 1.00 91.56 195 TRP A CA 1
ATOM 1640 C C . TRP A 1 195 ? 31.493 -9.892 -78.566 1.00 91.56 195 TRP A C 1
ATOM 1642 O O . TRP A 1 195 ? 32.270 -10.692 -79.080 1.00 91.56 195 TRP A O 1
ATOM 1652 N N . TRP A 1 196 ? 31.617 -8.570 -78.716 1.00 92.12 196 TRP A N 1
ATOM 1653 C CA . TRP A 1 196 ? 32.692 -7.938 -79.488 1.00 92.12 196 TRP A CA 1
ATOM 1654 C C . TRP A 1 196 ? 34.003 -7.825 -78.694 1.00 92.12 196 TRP A C 1
ATOM 1656 O O . TRP A 1 196 ? 35.025 -7.440 -79.255 1.00 92.12 196 TRP A O 1
ATOM 1666 N N . ILE A 1 197 ? 34.000 -8.170 -77.400 1.00 92.44 197 ILE A N 1
ATOM 1667 C CA . ILE A 1 197 ? 35.186 -8.173 -76.540 1.00 92.44 197 ILE A CA 1
ATOM 1668 C C . ILE A 1 197 ? 35.851 -9.563 -76.624 1.00 92.44 197 ILE A C 1
ATOM 1670 O O . ILE A 1 197 ? 35.273 -10.540 -76.132 1.00 92.44 197 ILE A O 1
ATOM 1674 N N . PRO A 1 198 ? 37.064 -9.687 -77.205 1.00 91.00 198 PRO A N 1
ATOM 1675 C CA . PRO A 1 198 ? 37.666 -10.993 -77.509 1.00 91.00 198 PRO A CA 1
ATOM 1676 C C . PRO A 1 198 ? 38.094 -11.777 -76.263 1.00 91.00 198 PRO A C 1
ATOM 1678 O O . PRO A 1 198 ? 38.041 -13.005 -76.224 1.00 91.00 198 PRO A O 1
ATOM 1681 N N . VAL A 1 199 ? 38.517 -11.063 -75.219 1.00 95.25 199 VAL A N 1
ATOM 1682 C CA . VAL A 1 199 ? 39.014 -11.662 -73.979 1.00 95.25 199 VAL A CA 1
ATOM 1683 C C . VAL A 1 199 ? 37.836 -11.968 -73.060 1.00 95.25 199 VAL A C 1
ATOM 1685 O O . VAL A 1 199 ? 37.189 -11.052 -72.554 1.00 95.25 199 VAL A O 1
ATOM 1688 N N . ARG A 1 200 ? 37.588 -13.256 -72.777 1.00 90.75 200 ARG A N 1
ATOM 1689 C CA . ARG A 1 200 ? 36.469 -13.707 -71.923 1.00 90.75 200 ARG A CA 1
ATOM 1690 C C . ARG A 1 200 ? 36.412 -12.979 -70.575 1.00 90.75 200 ARG A C 1
ATOM 1692 O O . ARG A 1 200 ? 35.354 -12.487 -70.210 1.00 90.75 200 ARG A O 1
ATOM 1699 N N . LYS A 1 201 ? 37.551 -12.828 -69.887 1.00 94.88 201 LYS A N 1
ATOM 1700 C CA . LYS A 1 201 ? 37.633 -12.102 -68.604 1.00 94.88 201 LYS A CA 1
ATOM 1701 C C . LYS A 1 201 ? 37.168 -10.644 -68.719 1.00 94.88 201 LYS A C 1
ATOM 1703 O O . LYS A 1 201 ? 36.506 -10.141 -67.821 1.00 94.88 201 LYS A O 1
ATOM 1708 N N . TRP A 1 202 ? 37.502 -9.962 -69.814 1.00 92.25 202 TRP A N 1
ATOM 1709 C CA . TRP A 1 202 ? 37.094 -8.571 -70.043 1.00 92.25 202 TRP A CA 1
ATOM 1710 C C . TRP A 1 202 ? 35.640 -8.462 -70.483 1.00 92.25 202 TRP A C 1
ATOM 1712 O O . TRP A 1 202 ? 34.958 -7.515 -70.111 1.00 92.25 202 TRP A O 1
ATOM 1722 N N . ARG A 1 203 ? 35.159 -9.444 -71.245 1.00 93.25 203 ARG A N 1
ATOM 1723 C CA . ARG A 1 203 ? 33.757 -9.556 -71.636 1.00 93.25 203 ARG A CA 1
ATOM 1724 C C . ARG A 1 203 ? 32.846 -9.737 -70.427 1.00 93.25 203 ARG A C 1
ATOM 1726 O O . ARG A 1 203 ? 31.839 -9.046 -70.319 1.00 93.25 203 ARG A O 1
ATOM 1733 N N . ASP A 1 204 ? 33.202 -10.655 -69.538 1.00 92.50 204 ASP A N 1
ATOM 1734 C CA . ASP A 1 204 ? 32.415 -10.934 -68.340 1.00 92.50 204 ASP A CA 1
ATOM 1735 C C . ASP A 1 204 ? 32.500 -9.733 -67.381 1.00 92.50 204 ASP A C 1
ATOM 1737 O O . ASP A 1 204 ? 31.469 -9.193 -66.996 1.00 92.50 204 ASP A O 1
ATOM 1741 N N . GLY A 1 205 ? 33.694 -9.155 -67.192 1.00 90.88 205 GLY A N 1
ATOM 1742 C CA . GLY A 1 205 ? 33.847 -7.905 -66.440 1.00 90.88 205 GLY A CA 1
ATOM 1743 C C . GLY A 1 205 ? 33.111 -6.696 -67.043 1.00 90.88 205 GLY A C 1
ATOM 1744 O O . GLY A 1 205 ? 32.734 -5.784 -66.314 1.00 90.88 205 GLY A O 1
ATOM 1745 N N . PHE A 1 206 ? 32.880 -6.656 -68.360 1.00 90.56 206 PHE A N 1
ATOM 1746 C CA . PHE A 1 206 ? 32.021 -5.643 -68.983 1.00 90.56 206 PHE A CA 1
ATOM 1747 C C . PHE A 1 206 ? 30.547 -5.875 -68.653 1.00 90.56 206 PHE A C 1
ATOM 1749 O O . PHE A 1 206 ? 29.849 -4.907 -68.378 1.00 90.56 206 PHE A O 1
ATOM 1756 N N . ARG A 1 207 ? 30.071 -7.127 -68.653 1.00 90.56 207 ARG A N 1
ATOM 1757 C CA . ARG A 1 207 ? 28.691 -7.457 -68.261 1.00 90.56 207 ARG A CA 1
ATOM 1758 C C . ARG A 1 207 ? 28.433 -7.087 -66.805 1.00 90.56 207 ARG A C 1
ATOM 1760 O O . ARG A 1 207 ? 27.446 -6.413 -66.530 1.00 90.56 207 ARG A O 1
ATOM 1767 N N . ASP A 1 208 ? 29.359 -7.430 -65.913 1.00 90.56 208 ASP A N 1
ATOM 1768 C CA . ASP A 1 208 ? 29.246 -7.176 -64.471 1.00 90.56 208 ASP A CA 1
ATOM 1769 C C . ASP A 1 208 ? 29.051 -5.690 -64.144 1.00 90.56 208 ASP A C 1
ATOM 1771 O O . ASP A 1 208 ? 28.330 -5.339 -63.213 1.00 90.56 208 ASP A O 1
ATOM 1775 N N . LYS A 1 209 ? 29.606 -4.796 -64.970 1.00 88.00 209 LYS A N 1
ATOM 1776 C CA . LYS A 1 209 ? 29.432 -3.342 -64.836 1.00 88.00 209 LYS A CA 1
ATOM 1777 C C . LYS A 1 209 ? 27.994 -2.842 -65.043 1.00 88.00 209 LYS A C 1
ATOM 1779 O O . LYS A 1 209 ? 27.738 -1.673 -64.754 1.00 88.00 209 LYS A O 1
ATOM 1784 N N . PHE A 1 210 ? 27.085 -3.681 -65.540 1.00 86.56 210 PHE A N 1
ATOM 1785 C CA . PHE A 1 210 ? 25.670 -3.357 -65.768 1.00 86.56 210 PHE A CA 1
ATOM 1786 C C . PHE A 1 210 ? 24.706 -4.249 -64.962 1.00 86.56 210 PHE A C 1
ATOM 1788 O O . PHE A 1 210 ? 23.495 -4.113 -65.113 1.00 86.56 210 PHE A O 1
ATOM 1795 N N . LEU A 1 211 ? 25.220 -5.149 -64.110 1.00 76.31 211 LEU A N 1
ATOM 1796 C CA . LEU A 1 211 ? 24.426 -6.143 -63.369 1.00 76.31 211 LEU A CA 1
ATOM 1797 C C . LEU A 1 211 ? 24.022 -5.719 -61.939 1.00 76.31 211 LEU A C 1
ATOM 1799 O O . LEU A 1 211 ? 23.374 -6.505 -61.250 1.00 76.31 211 LEU A O 1
ATOM 1803 N N . ILE A 1 212 ? 24.35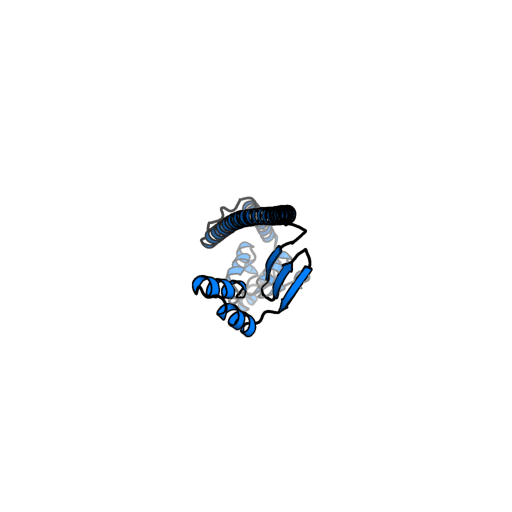4 -4.499 -61.494 1.00 58.91 212 ILE A N 1
ATOM 1804 C CA . ILE A 1 212 ? 23.989 -3.959 -60.164 1.00 58.91 212 ILE A CA 1
ATOM 1805 C C . ILE A 1 212 ? 22.986 -2.832 -60.304 1.00 58.91 212 ILE A C 1
ATOM 1807 O O . ILE A 1 212 ? 23.242 -1.906 -61.099 1.00 58.91 212 ILE A O 1
#

Organism: NCBI:txid29522

Solvent-accessible surface area (backbone atoms only — not comparable to full-atom values): 12147 Å² total; per-residue (Å²): 116,75,85,81,43,76,63,45,79,36,60,44,72,65,54,50,49,51,3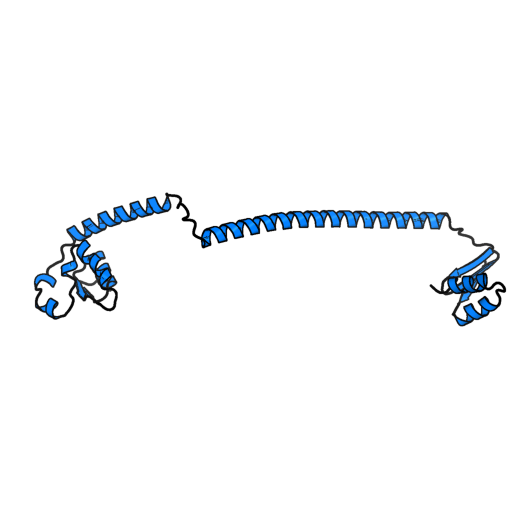0,58,77,64,72,35,43,50,41,29,44,57,40,72,92,70,60,48,78,65,57,55,55,32,54,78,42,75,44,42,82,34,52,36,78,49,74,66,53,62,74,70,44,74,66,58,78,53,85,77,78,55,65,68,31,51,53,51,52,50,54,52,48,53,51,50,52,52,51,50,51,52,64,69,71,42,75,70,78,70,75,78,40,75,67,55,51,49,53,54,48,52,51,52,51,51,54,52,49,52,52,52,52,54,51,53,52,52,52,50,52,54,52,51,52,53,51,52,52,50,51,51,51,51,52,52,51,52,51,52,52,51,49,53,54,57,73,72,46,74,88,74,53,48,70,49,78,48,72,50,56,51,32,44,34,40,28,53,82,59,45,77,50,77,45,82,48,47,76,70,54,48,53,59,56,31,69,73,40,86,50,65,74,59,19,52,56,55,50,58,64,48,74,108

Secondary structure (DSSP, 8-state):
-GGG-SEEEES-HHHHHHHHHTT-EEEEE--GGGTGGGGHHHHHTT-GGGEESSHHHHHH-GGGGSPP--HHHHHHHHHHHHHHHHHHHHHHHS-------HHHHHHHHHHHHHHHHHHHHHHHHHHHHHHHHHHHHHHHHHHHHHHHHHHHHHHHS-S---EEEEE-SSEEEEEETTEEEEEE--HHHHHHHHTT--SHHHHHHHHHTT--

Sequence (212 aa):
MIKNADFVITDSFHGACFSTIFKKQFISFLNKGRGESRYALFEELKLKDRIINNLEELKNKKDLFEKIDYTKTFEIIKTEKERAIFWLKNALENKRDKKITPQLSMTEYLIYENDSLDLKLKSANNDIINLQNRNLDLQNNIYELNNNLRKEINEKSNWIKLFGIYNTKDYLMFYLFGIKISFKMNDNRVNKLAWWIPVRKWRDGFRDKFLI

Foldseek 3Di:
DLLPDQEEEEQDPVSVVVCLVSQHQYAYADDPVPCNVSCVVCVLLVNVLRYDHDVVSVVVDPCSPPRDDNPSNVVSVVVVVVVVVVVVVCVVPPPPPPPDDVVNVVVVVVVVVVVVVVVVVVVVVVVVVVVVVVVVVVVVVVVVVVVVVVVVCVVPDDPADQFDWDDDLQWIWTHHHRDIDIDGDDPVNLLVVLVVPPDPVVSVVSSVRNPD